Protein AF-A0ABD1CBQ4-F1 (afdb_monomer_lite)

Organism: Culex pipiens pipiens (NCBI:txid38569)

InterPro domains:
  IPR003386 Lecithin:cholesterol/phospholipid:diacylglycerol acyltransferase [PF02450] (209-270)
  IPR029058 Alpha/Beta hydrolase fold [G3DSA:3.40.50.1820] (205-284)
  IPR029058 Alpha/Beta hydrolase fold [SSF53474] (202-270)

Sequence (285 aa):
QQVTSYQNYIAGVQDNLQSNPKNFWSYVKERKQVGEIPTDVSYREEKSTSPEAAANLFARFFETVHSSQDPTVPPEQLNELATYNINLPLLTVSVAEVKKALGSVDAAKGPGPDRIPPSVVKNCCSSLARPVTSIFNRSLSEGAFPSEWKVASITPIHKSGSRAKVENYRSISILSCLAKVLEKLLVDHIYPSVKNIISEYQHGFMKQRSTTLNYEKSYDLSGKPTLVMGDGDGTVNRRSLEACQYWNGQQKQPVHLQEFPGADHMQILANLAVMDRIVKVLLFE

Structure (mmCIF, N/CA/C/O backbone):
data_AF-A0ABD1CBQ4-F1
#
_entry.id   AF-A0ABD1CBQ4-F1
#
loop_
_atom_site.group_PDB
_atom_site.id
_atom_site.type_symbol
_atom_site.label_atom_id
_atom_site.label_alt_id
_atom_site.label_comp_id
_atom_site.label_asym_id
_atom_site.label_entity_id
_atom_site.label_seq_id
_atom_site.pdbx_PDB_ins_code
_atom_site.Cartn_x
_atom_site.Cartn_y
_atom_site.Cartn_z
_atom_site.occupancy
_atom_site.B_iso_or_equiv
_atom_site.auth_seq_id
_atom_site.auth_comp_id
_atom_site.auth_asym_id
_atom_site.auth_atom_id
_atom_site.pdbx_PDB_model_num
ATOM 1 N N . GLN A 1 1 ? -22.718 1.763 -33.541 1.00 50.69 1 GLN A N 1
ATOM 2 C CA . GLN A 1 1 ? -22.741 2.136 -32.107 1.00 50.69 1 GLN A CA 1
ATOM 3 C C . GLN A 1 1 ? -21.347 2.456 -31.556 1.00 50.69 1 GLN A C 1
ATOM 5 O O . GLN A 1 1 ? -21.188 3.553 -31.047 1.00 50.69 1 GLN A O 1
ATOM 10 N N . GLN A 1 2 ? -20.322 1.602 -31.715 1.00 39.19 2 GLN A N 1
ATOM 11 C CA . GLN A 1 2 ? -18.959 1.877 -31.198 1.00 39.19 2 GLN A CA 1
ATOM 12 C C . GLN A 1 2 ? -18.301 3.171 -31.724 1.00 39.19 2 GLN A C 1
ATOM 14 O O . GLN A 1 2 ? -17.691 3.896 -30.945 1.00 39.19 2 GLN A O 1
ATOM 19 N N . VAL A 1 3 ? -18.459 3.502 -33.013 1.00 54.00 3 VAL A N 1
ATOM 20 C CA . VAL A 1 3 ? -17.883 4.729 -33.610 1.00 54.00 3 VAL A CA 1
ATOM 21 C C . VAL A 1 3 ? -18.466 5.996 -32.971 1.00 54.00 3 VAL A C 1
ATOM 23 O O . VAL A 1 3 ? -17.732 6.917 -32.631 1.00 54.00 3 VAL A O 1
ATOM 26 N N . THR A 1 4 ? -19.777 6.007 -32.727 1.00 67.81 4 THR A N 1
ATOM 27 C CA . THR A 1 4 ? -20.495 7.128 -32.105 1.00 67.81 4 THR A CA 1
ATOM 28 C C . THR A 1 4 ? -20.106 7.298 -30.636 1.00 67.81 4 THR A C 1
ATOM 30 O O . THR A 1 4 ? -19.858 8.410 -30.185 1.00 67.81 4 THR A O 1
ATOM 33 N N . SER A 1 5 ? -19.980 6.197 -29.887 1.00 52.97 5 SER A N 1
ATOM 34 C CA . SER A 1 5 ? -19.523 6.233 -28.491 1.00 52.97 5 SER A CA 1
ATOM 35 C C . SER A 1 5 ? -18.093 6.758 -28.363 1.00 52.97 5 SER A C 1
ATOM 37 O O . SER A 1 5 ? -17.800 7.518 -27.444 1.00 52.97 5 SER A O 1
ATOM 39 N N . TYR A 1 6 ? -17.216 6.397 -29.301 1.00 60.12 6 TYR A N 1
ATOM 40 C CA . TYR A 1 6 ? -15.846 6.894 -29.328 1.00 60.12 6 TYR A CA 1
ATOM 41 C C . TYR A 1 6 ? -15.775 8.387 -29.651 1.00 60.12 6 TYR A C 1
ATOM 43 O O . TYR A 1 6 ? -15.092 9.130 -28.954 1.00 60.12 6 TYR A O 1
ATOM 51 N N . GLN A 1 7 ? -16.517 8.848 -30.660 1.00 72.06 7 GLN A N 1
ATOM 52 C CA . GLN A 1 7 ? -16.588 10.270 -31.010 1.00 72.06 7 GLN A CA 1
ATOM 53 C C . GLN A 1 7 ? -17.124 11.116 -29.848 1.00 72.06 7 GLN A C 1
ATOM 55 O O . GLN A 1 7 ? -16.543 12.153 -29.538 1.00 72.06 7 GLN A O 1
ATOM 60 N N . ASN A 1 8 ? -18.148 10.629 -29.143 1.00 75.50 8 ASN A N 1
ATOM 61 C CA . ASN A 1 8 ? -18.686 11.291 -27.953 1.00 75.50 8 ASN A CA 1
ATOM 62 C C . ASN A 1 8 ? -17.672 11.333 -26.799 1.00 75.50 8 ASN A C 1
ATOM 64 O O . ASN A 1 8 ? -17.586 12.331 -26.089 1.00 75.50 8 ASN A O 1
ATOM 68 N N . TYR A 1 9 ? -16.881 10.271 -26.620 1.00 75.44 9 TYR A N 1
ATOM 69 C CA . TYR A 1 9 ? -15.793 10.253 -25.644 1.00 75.44 9 TYR A CA 1
ATOM 70 C C . TYR A 1 9 ? -14.695 11.273 -25.994 1.00 75.44 9 TYR A C 1
ATOM 72 O O . TYR A 1 9 ? -14.277 12.026 -25.118 1.00 75.44 9 TYR A O 1
ATOM 80 N N . ILE A 1 10 ? -14.271 11.360 -27.263 1.00 78.00 10 ILE A N 1
ATOM 81 C CA . ILE A 1 10 ? -13.276 12.352 -27.707 1.00 78.00 10 ILE A CA 1
ATOM 82 C C . ILE A 1 10 ? -13.783 13.781 -27.510 1.00 78.00 10 ILE A C 1
ATOM 84 O O . ILE A 1 10 ? -13.058 14.593 -26.936 1.00 78.00 10 ILE A O 1
ATOM 88 N N . ALA A 1 11 ? -15.021 14.065 -27.920 1.00 77.88 11 ALA A N 1
ATOM 89 C CA . ALA A 1 11 ? -15.649 15.367 -27.707 1.00 77.88 11 ALA A CA 1
ATOM 90 C C . ALA A 1 11 ? -15.681 15.716 -26.210 1.00 77.88 11 ALA A C 1
ATOM 92 O O . ALA A 1 11 ? -15.208 16.772 -25.809 1.00 77.88 11 ALA A O 1
ATOM 93 N N . GLY A 1 12 ? -16.075 14.765 -25.355 1.00 77.25 12 GLY A N 1
ATOM 94 C CA . GLY A 1 12 ? -16.050 14.945 -23.903 1.00 77.25 12 GLY A CA 1
ATOM 95 C C . GLY A 1 12 ? -14.651 15.193 -23.324 1.00 77.25 12 GLY A C 1
ATOM 96 O O . GLY A 1 12 ? -14.516 15.953 -22.366 1.00 77.25 12 GLY A O 1
ATOM 97 N N . VAL A 1 13 ? -13.593 14.598 -23.881 1.00 75.00 13 VAL A N 1
ATOM 98 C CA . VAL A 1 13 ? -12.208 14.887 -23.466 1.00 75.00 13 VAL A CA 1
ATOM 99 C C . VAL A 1 13 ? -11.786 16.303 -23.880 1.00 75.00 13 VAL A C 1
ATOM 101 O O . VAL A 1 13 ? -11.108 16.976 -23.103 1.00 75.00 13 VAL A O 1
ATOM 104 N N . GLN A 1 14 ? -12.190 16.760 -25.069 1.00 76.00 14 GLN A N 1
ATOM 105 C CA . GLN A 1 14 ? -11.875 18.097 -25.588 1.00 76.00 14 GLN A CA 1
ATOM 106 C C . GLN A 1 14 ? -12.633 19.198 -24.838 1.00 76.00 14 GLN A C 1
ATOM 108 O O . GLN A 1 14 ? -12.014 20.159 -24.380 1.00 76.00 14 GLN A O 1
ATOM 113 N N . ASP A 1 15 ? -13.937 19.022 -24.637 1.00 78.56 15 ASP A N 1
ATOM 114 C CA . ASP A 1 15 ? -14.806 20.010 -23.989 1.00 78.56 15 ASP A CA 1
ATOM 115 C C . ASP A 1 15 ? -14.431 20.227 -22.516 1.00 78.56 15 ASP A C 1
ATOM 117 O O . ASP A 1 15 ? -14.559 21.325 -21.977 1.00 78.56 15 ASP A O 1
ATOM 121 N N . ASN A 1 16 ? -13.903 19.188 -21.858 1.00 75.56 16 ASN A N 1
ATOM 122 C CA . ASN A 1 16 ? -13.471 19.254 -20.462 1.00 75.56 16 ASN A CA 1
ATOM 123 C C . ASN A 1 16 ? -11.993 19.630 -20.286 1.00 75.56 16 ASN A C 1
ATOM 125 O O . ASN A 1 16 ? -11.483 19.565 -19.168 1.00 75.56 16 ASN A O 1
ATOM 129 N N . LEU A 1 17 ? -11.280 20.023 -21.346 1.00 68.25 17 LEU A N 1
ATOM 130 C CA . LEU A 1 17 ? -9.849 20.323 -21.252 1.00 68.25 17 LEU A CA 1
ATOM 131 C C . LEU A 1 17 ? -9.556 21.481 -20.285 1.00 68.25 17 LEU A C 1
ATOM 133 O O . LEU A 1 17 ? -8.587 21.415 -19.532 1.00 68.25 17 LEU A O 1
ATOM 137 N N . GLN A 1 18 ? -10.399 22.518 -20.288 1.00 66.00 18 GLN A N 1
ATOM 138 C CA . GLN A 1 18 ? -10.224 23.703 -19.440 1.00 66.00 18 GLN A CA 1
ATOM 139 C C . GLN A 1 18 ? -10.764 23.508 -18.014 1.00 66.00 18 GLN A C 1
ATOM 141 O O . GLN A 1 18 ? -10.202 24.051 -17.069 1.00 66.00 18 GLN A O 1
ATOM 146 N N . SER A 1 19 ? -11.828 22.717 -17.844 1.00 70.94 19 SER A N 1
ATOM 147 C CA . SER A 1 19 ? -12.492 22.493 -16.550 1.00 70.94 19 SER A CA 1
ATOM 148 C C . SER A 1 19 ? -11.916 21.307 -15.768 1.00 70.94 19 SER A C 1
ATOM 150 O O . SER A 1 19 ? -11.904 21.317 -14.538 1.00 70.94 19 SER A O 1
ATOM 152 N N . ASN A 1 20 ? -11.428 20.276 -16.462 1.00 65.75 20 ASN A N 1
ATOM 153 C CA . ASN A 1 20 ? -10.834 19.083 -15.867 1.00 65.75 20 ASN A CA 1
ATOM 154 C C . ASN A 1 20 ? -9.713 18.497 -16.755 1.00 65.75 20 ASN A C 1
ATOM 156 O O . ASN A 1 20 ? -9.882 17.440 -17.382 1.00 65.75 20 ASN A O 1
ATOM 160 N N . PRO A 1 21 ? -8.515 19.119 -16.742 1.00 73.88 21 PRO A N 1
ATOM 161 C CA . PRO A 1 21 ? -7.367 18.695 -17.549 1.00 73.88 21 PRO A CA 1
ATOM 162 C C . PRO A 1 21 ? -6.936 17.236 -17.319 1.00 73.88 21 PRO A C 1
ATOM 164 O O . PRO A 1 21 ? -6.252 16.645 -18.157 1.00 73.88 21 PRO A O 1
ATOM 167 N N . LYS A 1 22 ? -7.327 16.617 -16.193 1.00 67.81 22 LYS A N 1
ATOM 168 C CA . LYS A 1 22 ? -6.988 15.219 -15.873 1.00 67.81 22 LYS A CA 1
ATOM 169 C C . LYS A 1 22 ? -7.543 14.232 -16.898 1.00 67.81 22 LYS A C 1
ATOM 171 O O . LYS A 1 22 ? -6.889 13.221 -17.156 1.00 67.81 22 LYS A O 1
ATOM 176 N N . ASN A 1 23 ? -8.704 14.510 -17.491 1.00 73.00 23 ASN A N 1
ATOM 177 C CA . ASN A 1 23 ? -9.313 13.630 -18.494 1.00 73.00 23 ASN A CA 1
ATOM 178 C C . ASN A 1 23 ? -8.468 13.587 -19.774 1.00 73.00 23 ASN A C 1
ATOM 180 O O . ASN A 1 23 ? -8.179 12.509 -20.291 1.00 73.00 23 ASN A O 1
ATOM 184 N N . PHE A 1 24 ? -7.981 14.747 -20.216 1.00 75.19 24 PHE A N 1
ATOM 185 C CA . PHE A 1 24 ? -7.059 14.855 -21.344 1.00 75.19 24 PHE A CA 1
ATOM 186 C C . PHE A 1 24 ? -5.728 14.152 -21.076 1.00 75.19 24 PHE A C 1
ATOM 188 O O . PHE A 1 24 ? -5.285 13.335 -21.883 1.00 75.19 24 PHE A O 1
ATOM 195 N N . TRP A 1 25 ? -5.109 14.393 -19.917 1.00 68.88 25 TRP A N 1
ATOM 196 C CA . TRP A 1 25 ? -3.848 13.729 -19.577 1.00 68.88 25 TRP A CA 1
ATOM 197 C C . TRP A 1 25 ? -3.996 12.210 -19.422 1.00 68.88 25 TRP A C 1
ATOM 199 O O . TRP A 1 25 ? -3.077 11.472 -19.777 1.00 68.88 25 TRP A O 1
ATOM 209 N N . SER A 1 26 ? -5.153 11.729 -18.959 1.00 69.56 26 SER A N 1
ATOM 210 C CA . SER A 1 26 ? 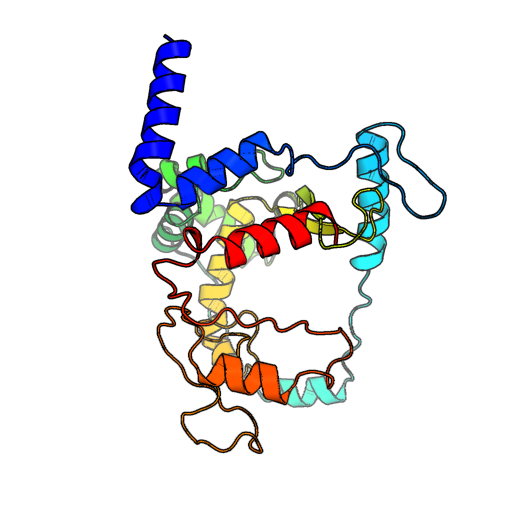-5.466 10.293 -18.906 1.00 69.56 26 SER A CA 1
ATOM 211 C C . SER A 1 26 ? -5.560 9.687 -20.308 1.00 69.56 26 SER A C 1
ATOM 213 O O . SER A 1 26 ? -4.915 8.677 -20.577 1.00 69.56 26 SER A O 1
ATOM 215 N N . TYR A 1 27 ? -6.262 10.356 -21.224 1.00 74.19 27 TYR A N 1
ATOM 216 C CA . TYR A 1 27 ? -6.369 9.964 -22.630 1.00 74.19 27 TYR A CA 1
ATOM 217 C C . TYR A 1 27 ? -5.011 9.940 -23.360 1.00 74.19 27 TYR A C 1
ATOM 219 O O . TYR A 1 27 ? -4.690 8.989 -24.076 1.00 74.19 27 TYR A O 1
ATOM 227 N N . VAL A 1 28 ? -4.166 10.957 -23.149 1.00 70.44 28 VAL A N 1
ATOM 228 C CA . VAL A 1 28 ? -2.803 11.000 -23.713 1.00 70.44 28 VAL A CA 1
ATOM 229 C C . VAL A 1 28 ? -1.949 9.853 -23.166 1.00 70.44 28 VAL A C 1
ATOM 231 O O . VAL A 1 28 ? -1.196 9.224 -23.912 1.00 70.44 28 VAL A O 1
ATOM 234 N N . LYS A 1 29 ? -2.069 9.559 -21.867 1.00 63.09 29 LYS A N 1
ATOM 235 C CA . LYS A 1 29 ? -1.331 8.475 -21.209 1.00 63.09 29 LYS A CA 1
ATOM 236 C C . LYS A 1 29 ? -1.722 7.099 -21.751 1.00 63.09 29 LYS A C 1
ATOM 238 O O . LYS A 1 29 ? -0.839 6.270 -21.953 1.00 63.09 29 LYS A O 1
ATOM 243 N N . GLU A 1 30 ? -3.008 6.883 -22.011 1.00 61.06 30 GLU A N 1
ATOM 244 C CA . GLU A 1 30 ? -3.548 5.643 -22.579 1.00 61.06 30 GLU A CA 1
ATOM 245 C C . GLU A 1 30 ? -3.002 5.373 -23.991 1.00 61.06 30 GLU A C 1
ATOM 247 O O . GLU A 1 30 ? -2.628 4.250 -24.317 1.00 61.06 30 GLU A O 1
ATOM 252 N N . ARG A 1 31 ? -2.845 6.421 -24.809 1.00 62.56 31 ARG A N 1
ATOM 253 C CA . ARG A 1 31 ? -2.339 6.301 -26.187 1.00 62.56 31 ARG A CA 1
ATOM 254 C C . ARG A 1 31 ? -0.823 6.230 -26.327 1.00 62.56 31 ARG A C 1
ATOM 256 O O . ARG A 1 31 ? -0.340 5.750 -27.347 1.00 62.56 31 ARG A O 1
ATOM 263 N N . LYS A 1 32 ? -0.057 6.699 -25.339 1.00 55.22 32 LYS A N 1
ATOM 264 C CA . LYS A 1 32 ? 1.414 6.678 -25.406 1.00 55.22 32 LYS A CA 1
ATOM 265 C C . LYS A 1 32 ? 2.040 5.283 -25.197 1.00 55.22 32 LYS A C 1
ATOM 267 O O . LYS A 1 32 ? 3.258 5.195 -25.243 1.00 55.22 32 LYS A O 1
ATOM 272 N N . GLN A 1 33 ? 1.273 4.211 -24.952 1.00 48.47 33 GLN A N 1
ATOM 273 C CA . GLN A 1 33 ? 1.805 2.873 -24.597 1.00 48.47 33 GLN A CA 1
ATOM 274 C C . GLN A 1 33 ? 2.853 2.895 -23.457 1.00 48.47 33 GLN A C 1
ATOM 276 O O . GLN A 1 33 ? 3.725 2.041 -23.358 1.00 48.47 33 GLN A O 1
ATOM 281 N N . VAL A 1 34 ? 2.800 3.873 -22.546 1.00 48.03 34 VAL A N 1
ATOM 282 C CA . VAL A 1 34 ? 3.852 4.044 -21.519 1.00 48.03 34 VAL A CA 1
ATOM 283 C C . VAL A 1 34 ? 3.704 3.057 -20.344 1.00 48.03 34 VAL A C 1
ATOM 285 O O . VAL A 1 34 ? 4.559 3.034 -19.454 1.00 48.03 34 VAL A O 1
ATOM 288 N N . GLY A 1 35 ? 2.645 2.241 -20.327 1.00 53.25 35 GLY A N 1
ATOM 289 C CA . GLY A 1 35 ? 2.209 1.477 -19.155 1.00 53.25 35 GLY A CA 1
ATOM 290 C C . GLY A 1 35 ? 2.483 -0.027 -19.142 1.00 53.25 35 GLY A C 1
ATOM 291 O O . GLY A 1 35 ? 2.232 -0.633 -18.104 1.00 53.25 35 GLY A O 1
ATOM 292 N N . GLU A 1 36 ? 2.968 -0.639 -20.224 1.00 66.19 36 GLU A N 1
ATOM 293 C CA . GLU A 1 36 ? 3.248 -2.080 -20.208 1.00 66.19 36 GLU A CA 1
ATOM 294 C C . GLU A 1 36 ? 4.608 -2.381 -19.573 1.00 66.19 36 GLU A C 1
ATOM 296 O O . GLU A 1 36 ? 5.589 -1.649 -19.743 1.00 66.19 36 GLU A O 1
ATOM 301 N N . ILE A 1 37 ? 4.641 -3.455 -18.780 1.00 74.31 37 ILE A N 1
ATOM 302 C CA . ILE A 1 37 ? 5.877 -3.989 -18.212 1.00 74.31 37 ILE A CA 1
ATOM 303 C C . ILE A 1 37 ? 6.734 -4.451 -19.395 1.00 74.31 37 ILE A C 1
ATOM 305 O O . ILE A 1 37 ? 6.259 -5.274 -20.177 1.00 74.31 37 ILE A O 1
ATOM 309 N N . PRO A 1 38 ? 7.966 -3.939 -19.558 1.00 82.56 38 PRO A N 1
ATOM 310 C CA . PRO A 1 38 ? 8.794 -4.313 -20.694 1.00 82.56 38 PRO A CA 1
ATOM 311 C C . PRO A 1 38 ? 9.121 -5.806 -20.660 1.00 82.56 38 PRO A C 1
ATOM 313 O O . PRO A 1 38 ? 9.546 -6.346 -19.636 1.00 82.56 38 PRO A O 1
ATOM 316 N N . THR A 1 39 ? 8.947 -6.451 -21.808 1.00 85.25 39 THR A N 1
ATOM 317 C CA . THR A 1 39 ? 9.323 -7.848 -22.048 1.00 85.25 39 THR A CA 1
ATOM 318 C C . THR A 1 39 ? 10.779 -7.996 -22.462 1.00 85.25 39 THR A C 1
ATOM 320 O O . THR A 1 39 ? 11.331 -9.082 -22.334 1.00 85.25 39 THR A O 1
ATOM 323 N N . ASP A 1 40 ? 11.404 -6.910 -22.915 1.00 90.12 40 ASP A N 1
ATOM 324 C CA . ASP A 1 40 ? 12.783 -6.837 -23.393 1.00 90.12 40 ASP A CA 1
ATOM 325 C C . ASP A 1 40 ? 13.641 -6.113 -22.351 1.00 90.12 40 ASP A C 1
ATOM 327 O O . ASP A 1 40 ? 13.894 -4.906 -22.420 1.00 90.12 40 ASP A O 1
ATOM 331 N N . VAL A 1 41 ? 14.043 -6.861 -21.328 1.00 93.94 41 VAL A N 1
ATOM 332 C CA . VAL A 1 41 ? 14.825 -6.374 -20.194 1.00 93.94 41 VAL A CA 1
ATOM 333 C C . VAL A 1 41 ? 16.076 -7.210 -19.996 1.00 93.94 41 VAL A C 1
ATOM 335 O O . VAL A 1 41 ? 16.209 -8.333 -20.475 1.00 93.94 41 VAL A O 1
ATOM 338 N N . SER A 1 42 ? 17.019 -6.636 -19.271 1.00 95.19 42 SER A N 1
ATOM 339 C CA . SER A 1 42 ? 18.299 -7.234 -18.947 1.00 95.19 42 SER A CA 1
ATOM 340 C C . SER A 1 42 ? 18.590 -7.079 -17.467 1.00 95.19 42 SER A C 1
ATOM 342 O O . SER A 1 42 ? 18.191 -6.091 -16.841 1.00 95.19 42 SER A O 1
ATOM 344 N N . TYR A 1 43 ? 19.279 -8.072 -16.924 1.00 95.00 43 TYR A N 1
ATOM 345 C CA . TYR A 1 43 ? 19.846 -8.038 -15.586 1.00 95.00 43 TYR A CA 1
ATOM 346 C C . TYR A 1 43 ? 21.234 -8.662 -15.664 1.00 95.00 43 TYR A C 1
ATOM 348 O O . TYR A 1 43 ? 21.366 -9.830 -16.034 1.00 95.00 43 TYR A O 1
ATOM 356 N N . ARG A 1 44 ? 22.273 -7.888 -15.330 1.00 90.25 44 ARG A N 1
ATOM 357 C CA . ARG A 1 44 ? 23.677 -8.298 -15.529 1.00 90.25 44 ARG A CA 1
ATOM 358 C C . ARG A 1 44 ? 23.950 -8.649 -17.005 1.00 90.25 44 ARG A C 1
ATOM 360 O O . ARG A 1 44 ? 23.728 -7.808 -17.871 1.00 90.25 44 ARG A O 1
ATOM 367 N N . GLU A 1 45 ? 24.437 -9.857 -17.289 1.00 91.12 45 GLU A N 1
ATOM 368 C CA . GLU A 1 45 ? 24.744 -10.340 -18.645 1.00 91.12 45 GLU A CA 1
ATOM 369 C C . GLU A 1 45 ? 23.559 -11.057 -19.314 1.00 91.12 45 GLU A C 1
ATOM 371 O O . GLU A 1 45 ? 23.619 -11.397 -20.495 1.00 91.12 45 GLU A O 1
ATOM 376 N N . GLU A 1 46 ? 22.457 -11.261 -18.588 1.00 93.81 46 GLU A N 1
ATOM 377 C CA . GLU A 1 46 ? 21.281 -11.968 -19.089 1.00 93.81 46 GLU A CA 1
ATOM 378 C C . GLU A 1 46 ? 20.258 -11.000 -19.695 1.00 93.81 46 GLU A C 1
ATOM 380 O O . GLU A 1 46 ? 20.017 -9.905 -19.176 1.00 93.81 46 GLU A O 1
ATOM 385 N N . LYS A 1 47 ? 19.615 -11.430 -20.786 1.00 94.69 47 LYS A N 1
ATOM 386 C CA . LYS A 1 47 ? 18.509 -10.724 -21.445 1.00 94.69 47 LYS A CA 1
ATOM 387 C C . LYS A 1 47 ? 17.290 -11.629 -21.519 1.00 94.69 47 LYS A C 1
ATOM 389 O O . LYS A 1 47 ? 17.428 -12.833 -21.733 1.00 94.69 47 LYS A O 1
ATOM 394 N N . SER A 1 48 ? 16.103 -11.061 -21.356 1.00 94.88 48 SER A N 1
ATOM 395 C CA . SER A 1 48 ? 14.864 -11.807 -21.535 1.00 94.88 48 SER A CA 1
ATOM 396 C C . SER A 1 48 ? 14.638 -12.162 -23.001 1.00 94.88 48 SER A C 1
ATOM 398 O O . SER A 1 48 ? 14.957 -11.401 -23.911 1.00 94.88 48 SER A O 1
ATOM 400 N N . THR A 1 49 ? 14.051 -13.335 -23.213 1.00 91.44 49 THR A N 1
ATOM 401 C CA . THR A 1 49 ? 13.596 -13.833 -24.520 1.00 91.44 49 THR A CA 1
ATOM 402 C C . THR A 1 49 ? 12.081 -14.045 -24.558 1.00 91.44 49 THR A C 1
ATOM 404 O O . THR A 1 49 ? 11.520 -14.381 -25.596 1.00 91.44 49 THR A O 1
ATOM 407 N N . SER A 1 50 ? 11.410 -13.870 -23.416 1.00 90.31 50 SER A N 1
ATOM 408 C CA . SER A 1 50 ? 9.972 -14.037 -23.240 1.00 90.31 50 SER A CA 1
ATOM 409 C C . SER A 1 50 ? 9.468 -13.182 -22.066 1.00 90.31 50 SER A C 1
ATOM 411 O O . SER A 1 50 ? 10.268 -12.772 -21.215 1.00 90.31 50 SER A O 1
ATOM 413 N N . PRO A 1 51 ? 8.146 -12.945 -21.959 1.00 89.88 51 PRO A N 1
ATOM 414 C CA . PRO A 1 51 ? 7.556 -12.262 -20.806 1.00 89.88 51 PRO A CA 1
ATOM 415 C C . PRO A 1 51 ? 7.843 -12.963 -19.469 1.00 89.88 51 PRO A C 1
ATOM 417 O O . PRO A 1 51 ? 8.056 -12.305 -18.454 1.00 89.88 51 PRO A O 1
ATOM 420 N N . GLU A 1 52 ? 7.896 -14.297 -19.469 1.00 92.12 52 GLU A N 1
ATOM 421 C CA . GLU A 1 52 ? 8.246 -15.088 -18.286 1.00 92.12 52 GLU A CA 1
ATOM 422 C C . GLU A 1 52 ? 9.715 -14.891 -17.895 1.00 92.12 52 GLU A C 1
ATOM 424 O O . GLU A 1 52 ? 10.023 -14.644 -16.729 1.00 92.12 52 GLU A O 1
ATOM 429 N N . ALA A 1 53 ? 10.628 -14.914 -18.873 1.00 93.31 53 ALA A N 1
ATOM 430 C CA . ALA A 1 53 ? 12.040 -14.637 -18.628 1.00 93.31 53 ALA A CA 1
ATOM 431 C C . ALA A 1 53 ? 12.239 -13.220 -18.062 1.00 93.31 53 ALA A C 1
ATOM 433 O O . ALA A 1 53 ? 13.009 -13.038 -17.119 1.00 93.31 53 ALA A O 1
ATOM 434 N N . ALA A 1 54 ? 11.502 -12.230 -18.577 1.00 93.75 54 ALA A N 1
ATOM 435 C CA . ALA A 1 54 ? 11.503 -10.869 -18.042 1.00 93.75 54 ALA A CA 1
ATOM 436 C C . ALA A 1 54 ? 11.013 -10.822 -16.586 1.00 93.75 54 ALA A C 1
ATOM 438 O O . ALA A 1 54 ? 11.679 -10.233 -15.731 1.00 93.75 54 ALA A O 1
ATOM 439 N N . ALA A 1 55 ? 9.894 -11.485 -16.278 1.00 93.00 55 ALA A N 1
ATOM 440 C CA . ALA A 1 55 ? 9.365 -11.569 -14.917 1.00 93.00 55 ALA A CA 1
ATOM 441 C C . ALA A 1 55 ? 10.372 -12.209 -13.945 1.00 93.00 55 ALA A C 1
ATOM 443 O O . ALA A 1 55 ? 10.581 -11.689 -12.849 1.00 93.00 55 ALA A O 1
ATOM 444 N N . ASN A 1 56 ? 11.062 -13.272 -14.367 1.00 94.81 56 ASN A N 1
ATOM 445 C CA . ASN A 1 56 ? 12.090 -13.939 -13.566 1.00 94.81 56 ASN A CA 1
ATOM 446 C C . ASN A 1 56 ? 13.340 -13.066 -13.351 1.00 94.81 56 ASN A C 1
ATOM 448 O O . ASN A 1 56 ? 13.936 -13.105 -12.273 1.00 94.81 56 ASN A O 1
ATOM 452 N N . LEU A 1 57 ? 13.743 -12.252 -14.337 1.00 96.12 57 LEU A N 1
ATOM 453 C CA . LEU A 1 57 ? 14.819 -11.265 -14.161 1.00 96.12 57 LEU A CA 1
ATOM 454 C C . LEU A 1 57 ? 14.432 -10.205 -13.119 1.00 96.12 57 LEU A C 1
ATOM 456 O O . LEU A 1 57 ? 15.227 -9.910 -12.225 1.00 96.12 57 LEU A O 1
ATOM 460 N N . PHE A 1 58 ? 13.201 -9.681 -13.186 1.00 95.19 58 PHE A N 1
ATOM 461 C CA . PHE A 1 58 ? 12.681 -8.763 -12.168 1.00 95.19 58 PHE A CA 1
ATOM 462 C C . PHE A 1 58 ? 12.631 -9.409 -10.782 1.00 95.19 58 PHE A C 1
ATOM 464 O O . PHE A 1 58 ? 13.080 -8.791 -9.820 1.00 95.19 58 PHE A O 1
ATOM 471 N N . ALA A 1 59 ? 12.119 -10.638 -10.672 1.00 93.56 59 ALA A N 1
ATOM 472 C CA . ALA A 1 59 ? 12.012 -11.354 -9.403 1.00 93.56 59 ALA A CA 1
ATOM 473 C C . ALA A 1 59 ? 13.382 -11.540 -8.739 1.00 93.56 59 ALA A C 1
ATOM 475 O O . ALA A 1 59 ? 13.543 -11.165 -7.579 1.00 93.56 59 ALA A O 1
ATOM 476 N N . ARG A 1 60 ? 14.386 -12.014 -9.493 1.00 93.81 60 ARG A N 1
ATOM 477 C CA . ARG A 1 60 ? 15.761 -12.176 -8.990 1.00 93.81 60 ARG A CA 1
ATOM 478 C C . ARG A 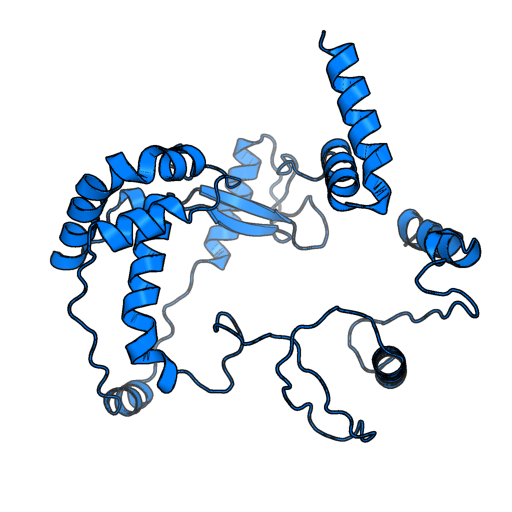1 60 ? 16.355 -10.862 -8.509 1.00 93.81 60 ARG A C 1
ATOM 480 O O . ARG A 1 60 ? 16.922 -10.807 -7.425 1.00 93.81 60 ARG A O 1
ATOM 487 N N . PHE A 1 61 ? 16.223 -9.790 -9.289 1.00 93.88 61 PHE A N 1
ATOM 488 C CA . PHE A 1 61 ? 16.709 -8.487 -8.845 1.00 93.88 61 PHE A CA 1
ATOM 489 C C . PHE A 1 61 ? 15.979 -8.018 -7.579 1.00 93.88 61 PHE A C 1
ATOM 491 O O . PHE A 1 61 ? 16.623 -7.603 -6.616 1.00 93.88 61 PHE A O 1
ATOM 498 N N . PHE A 1 62 ? 14.649 -8.114 -7.540 1.00 93.44 62 PHE A N 1
ATOM 499 C CA . PHE A 1 62 ? 13.882 -7.662 -6.384 1.00 93.44 62 PHE A CA 1
ATOM 500 C C . PHE A 1 62 ? 14.180 -8.476 -5.123 1.00 93.44 62 PHE A C 1
ATOM 502 O O . PHE A 1 62 ? 14.271 -7.887 -4.051 1.00 93.44 62 PHE A O 1
ATOM 509 N N . GLU A 1 63 ? 14.436 -9.776 -5.220 1.00 91.19 63 GLU A N 1
ATOM 510 C CA . GLU A 1 63 ? 14.884 -10.581 -4.079 1.00 91.19 63 GLU A CA 1
ATOM 511 C C . GLU A 1 63 ? 16.165 -10.010 -3.441 1.00 91.19 63 GLU A C 1
ATOM 513 O O . GLU A 1 63 ? 16.238 -9.848 -2.219 1.00 91.19 63 GLU A O 1
ATOM 518 N N . THR A 1 64 ? 17.136 -9.581 -4.262 1.00 90.44 64 THR A N 1
ATOM 519 C CA . THR A 1 64 ? 18.392 -8.996 -3.752 1.00 90.44 64 THR A CA 1
ATOM 520 C C . THR A 1 64 ? 18.198 -7.694 -2.976 1.00 90.44 64 THR A C 1
ATOM 522 O O . THR A 1 64 ? 18.980 -7.414 -2.073 1.00 90.44 64 THR A O 1
ATOM 525 N N . VAL A 1 65 ? 17.164 -6.901 -3.287 1.00 85.38 65 VAL A N 1
ATOM 526 C CA . VAL A 1 65 ? 16.921 -5.615 -2.605 1.00 85.38 65 VAL A CA 1
ATOM 527 C C . VAL A 1 65 ? 15.982 -5.735 -1.400 1.00 85.38 65 VAL A C 1
ATOM 529 O O . VAL A 1 65 ? 15.959 -4.828 -0.575 1.00 85.38 65 VAL A O 1
ATOM 532 N N . HIS A 1 66 ? 15.223 -6.831 -1.281 1.00 76.31 66 HIS A N 1
ATOM 533 C CA . HIS A 1 66 ? 14.319 -7.084 -0.142 1.00 76.31 66 HIS A CA 1
ATOM 534 C C . HIS A 1 66 ? 14.935 -8.012 0.911 1.00 76.31 66 HIS A C 1
ATOM 536 O O . HIS A 1 66 ? 14.329 -8.247 1.953 1.00 76.31 66 HIS A O 1
ATOM 542 N N . SER A 1 67 ? 16.147 -8.510 0.668 1.00 64.56 67 SER A N 1
ATOM 543 C CA . SER A 1 67 ? 16.922 -9.276 1.640 1.00 64.56 67 SER A CA 1
ATOM 544 C C . SER A 1 67 ? 17.517 -8.325 2.682 1.00 64.56 67 SER A C 1
ATOM 546 O O . SER A 1 67 ? 18.680 -7.936 2.603 1.00 64.56 67 SER A O 1
ATOM 548 N N . SER A 1 68 ? 16.704 -7.877 3.637 1.00 60.53 68 SER A N 1
ATOM 549 C CA . SER A 1 68 ? 17.197 -7.155 4.810 1.00 60.53 68 SER A CA 1
ATOM 550 C C . SER A 1 68 ? 17.601 -8.167 5.877 1.00 60.53 68 SER A C 1
ATOM 552 O O . SER A 1 68 ? 16.781 -8.958 6.331 1.00 60.53 68 SER A O 1
ATOM 554 N N . GLN A 1 69 ? 18.875 -8.136 6.270 1.00 55.69 69 GLN A N 1
ATOM 555 C CA . GLN A 1 69 ? 19.278 -8.615 7.588 1.00 55.69 69 GLN A CA 1
ATOM 556 C C . GLN A 1 69 ? 18.497 -7.791 8.615 1.00 55.69 69 GLN A C 1
ATOM 558 O O . GLN A 1 69 ? 18.472 -6.563 8.495 1.00 55.69 69 GLN A O 1
ATOM 563 N N . ASP A 1 70 ? 17.845 -8.442 9.579 1.00 55.50 70 ASP A N 1
ATOM 564 C CA . ASP A 1 70 ? 17.227 -7.722 10.690 1.00 55.50 70 ASP A CA 1
ATOM 565 C C . ASP A 1 70 ? 18.302 -6.833 11.325 1.00 55.50 70 ASP A C 1
ATOM 567 O O . ASP A 1 70 ? 19.369 -7.344 11.689 1.00 55.50 70 ASP A O 1
ATOM 571 N N . PRO A 1 71 ? 18.090 -5.507 11.422 1.00 56.97 71 PRO A N 1
ATOM 572 C CA . PRO A 1 71 ? 19.036 -4.659 12.115 1.00 56.97 71 PRO A CA 1
ATOM 573 C C . PRO A 1 71 ? 19.123 -5.172 13.550 1.00 56.97 71 PRO A C 1
ATOM 575 O O . PRO A 1 71 ? 18.151 -5.114 14.303 1.00 56.97 71 PRO A O 1
ATOM 578 N N . THR A 1 72 ? 20.281 -5.713 13.925 1.00 58.84 72 THR A N 1
ATOM 579 C CA . THR A 1 72 ? 20.566 -6.080 15.308 1.00 58.84 72 THR A CA 1
ATOM 580 C C . THR A 1 72 ? 20.563 -4.795 16.120 1.00 58.84 72 THR A C 1
ATOM 582 O O . THR A 1 72 ? 21.548 -4.056 16.121 1.00 58.84 72 THR A O 1
ATOM 585 N N . VAL A 1 73 ? 19.430 -4.491 16.752 1.00 64.44 73 VAL A N 1
ATOM 586 C CA . VAL A 1 73 ? 19.310 -3.366 17.677 1.00 64.44 73 VAL A CA 1
ATOM 587 C C . VAL A 1 73 ? 20.232 -3.664 18.862 1.00 64.44 73 VAL A C 1
ATOM 589 O O . VAL A 1 73 ? 20.068 -4.711 19.496 1.00 64.44 73 VAL A O 1
ATOM 592 N N . PRO A 1 74 ? 21.220 -2.803 19.165 1.00 71.62 74 PRO A N 1
ATOM 593 C CA . PRO A 1 74 ? 22.080 -2.990 20.323 1.00 71.62 74 PRO A CA 1
ATOM 594 C C . PRO A 1 74 ? 21.242 -3.109 21.610 1.00 71.62 74 PRO A C 1
ATOM 596 O O . PRO A 1 74 ? 20.296 -2.335 21.782 1.00 71.62 74 PRO A O 1
ATOM 599 N N . PRO A 1 75 ? 21.582 -4.022 22.542 1.00 65.88 75 PRO A N 1
ATOM 600 C CA . PRO A 1 75 ? 20.826 -4.234 23.783 1.00 65.88 75 PRO A CA 1
ATOM 601 C C . PRO A 1 75 ? 20.590 -2.962 24.611 1.00 65.88 75 PRO A C 1
ATOM 603 O O . PRO A 1 75 ? 19.575 -2.829 25.288 1.00 65.88 75 PRO A O 1
ATOM 606 N N . GLU A 1 76 ? 21.505 -2.000 24.523 1.00 65.75 76 GLU A N 1
ATOM 607 C CA . GLU A 1 76 ? 21.438 -0.711 25.216 1.00 65.75 76 GLU A CA 1
ATOM 608 C C . GLU A 1 76 ? 20.243 0.146 24.759 1.00 65.75 76 GLU A C 1
ATOM 610 O O . GLU A 1 76 ? 19.602 0.787 25.589 1.00 65.75 76 GLU A O 1
ATOM 615 N N . GLN A 1 77 ? 19.865 0.090 23.475 1.00 61.22 77 GLN A N 1
ATOM 616 C CA . GLN A 1 77 ? 18.697 0.810 22.946 1.00 61.22 77 GLN A CA 1
ATOM 617 C C . GLN A 1 77 ? 17.366 0.158 23.357 1.00 61.22 77 GLN A C 1
ATOM 619 O O . GLN A 1 77 ? 16.350 0.842 23.479 1.00 61.22 77 GLN A O 1
ATOM 624 N N . LEU A 1 78 ? 17.355 -1.154 23.621 1.00 61.88 78 LEU A N 1
ATOM 625 C CA . LEU A 1 78 ? 16.167 -1.858 24.123 1.00 61.88 78 LEU A CA 1
ATOM 626 C C . LEU A 1 78 ? 15.814 -1.431 25.557 1.00 61.88 78 LEU A C 1
ATOM 628 O O . LEU A 1 78 ? 14.633 -1.369 25.900 1.00 61.88 78 LEU A O 1
ATOM 632 N N . ASN A 1 79 ? 16.816 -1.076 26.369 1.00 60.03 79 ASN A N 1
ATOM 633 C CA . ASN A 1 79 ? 16.605 -0.591 27.736 1.00 60.03 79 ASN A CA 1
ATOM 634 C C . ASN A 1 79 ? 15.957 0.802 27.776 1.00 60.03 79 ASN A C 1
ATOM 636 O O . ASN A 1 79 ? 15.092 1.037 28.616 1.00 60.03 79 ASN A O 1
ATOM 640 N N . GLU A 1 80 ? 16.308 1.710 26.858 1.00 60.56 80 GLU A N 1
ATOM 641 C CA . GLU A 1 80 ? 15.640 3.019 26.755 1.00 60.56 80 GLU A CA 1
ATOM 642 C C . GLU A 1 80 ? 14.173 2.877 26.313 1.00 60.56 80 GLU A C 1
ATOM 644 O O . GLU A 1 80 ? 13.293 3.551 26.857 1.00 60.56 80 GLU A O 1
ATOM 649 N N . LEU A 1 81 ? 13.881 1.948 25.392 1.00 59.31 81 LEU A N 1
ATOM 650 C CA . LEU A 1 81 ? 12.522 1.666 24.908 1.00 59.31 81 LEU A CA 1
ATOM 651 C C . LEU A 1 81 ? 11.608 1.058 25.983 1.00 59.31 81 LEU A C 1
ATOM 653 O O . LEU A 1 81 ? 10.409 1.341 25.987 1.00 59.31 81 LEU A O 1
ATOM 657 N N . ALA A 1 82 ? 12.163 0.279 26.918 1.00 59.06 82 ALA A N 1
ATOM 658 C CA . ALA A 1 82 ? 11.423 -0.304 28.041 1.00 59.06 82 ALA A CA 1
ATOM 659 C C . ALA A 1 82 ? 10.836 0.748 29.007 1.00 59.06 82 ALA A C 1
ATOM 661 O O . ALA A 1 82 ? 9.956 0.431 29.806 1.00 59.06 82 ALA A O 1
ATOM 662 N N . THR A 1 83 ? 11.279 2.007 28.915 1.00 62.09 83 THR A N 1
ATOM 663 C CA . THR A 1 83 ? 10.762 3.130 29.718 1.00 62.09 83 THR A CA 1
ATOM 664 C C . THR A 1 83 ? 9.358 3.567 29.282 1.00 62.09 83 THR A C 1
ATOM 666 O O . THR A 1 83 ? 8.603 4.136 30.074 1.00 62.09 83 THR A O 1
ATOM 669 N N . TYR A 1 84 ? 8.970 3.306 28.029 1.00 66.50 84 TYR A N 1
ATOM 670 C CA . TYR A 1 84 ? 7.658 3.688 27.514 1.00 66.50 84 TYR A CA 1
ATOM 671 C C . TYR A 1 84 ? 6.618 2.614 27.838 1.00 66.50 84 TYR A C 1
ATOM 673 O O . TYR A 1 84 ? 6.552 1.568 27.195 1.00 66.50 84 TYR A O 1
ATOM 681 N N . ASN A 1 85 ? 5.749 2.894 28.810 1.00 68.62 85 ASN A N 1
ATOM 682 C CA . ASN A 1 85 ? 4.617 2.025 29.124 1.00 68.62 85 ASN A CA 1
ATOM 683 C C . ASN A 1 85 ? 3.509 2.186 28.062 1.00 68.62 85 ASN A C 1
ATOM 685 O O . ASN A 1 85 ? 2.568 2.966 28.234 1.00 68.62 85 ASN A O 1
ATOM 689 N N . ILE A 1 86 ? 3.649 1.497 26.926 1.00 75.44 86 ILE A N 1
ATOM 690 C CA . ILE A 1 86 ? 2.659 1.519 25.843 1.00 75.44 86 ILE A CA 1
ATOM 691 C C . ILE A 1 86 ? 1.529 0.555 26.200 1.00 75.44 86 ILE A C 1
ATOM 693 O O . ILE A 1 86 ? 1.656 -0.660 26.063 1.00 75.44 86 ILE A O 1
ATOM 697 N N . ASN A 1 87 ? 0.392 1.103 26.619 1.00 75.69 87 ASN A N 1
ATOM 698 C CA . ASN A 1 87 ? -0.819 0.313 26.779 1.00 75.69 87 ASN A CA 1
ATOM 699 C C . ASN A 1 87 ? -1.519 0.184 25.417 1.00 75.69 87 ASN A C 1
ATOM 701 O O . ASN A 1 87 ? -2.093 1.148 24.893 1.00 75.69 87 ASN A O 1
ATOM 705 N N . LEU A 1 88 ? -1.413 -1.000 24.816 1.00 78.06 88 LEU A N 1
ATOM 706 C CA . LEU A 1 88 ? -2.160 -1.339 23.612 1.00 78.06 88 LEU A CA 1
ATOM 707 C C . LEU A 1 88 ? -3.547 -1.853 24.016 1.00 78.06 88 LEU A C 1
ATOM 709 O O . LEU A 1 88 ? -3.636 -2.760 24.846 1.00 78.06 88 LEU A O 1
ATOM 713 N N . PRO A 1 89 ? -4.632 -1.309 23.440 1.00 76.38 89 PRO A N 1
ATOM 714 C CA . PRO A 1 89 ? -5.964 -1.825 23.712 1.00 76.38 89 PRO A CA 1
ATOM 715 C C . PRO A 1 89 ? -6.078 -3.277 23.237 1.00 76.38 89 PRO A C 1
ATOM 717 O O . PRO A 1 89 ? -5.406 -3.689 22.288 1.00 76.38 89 PRO A O 1
ATOM 720 N N . LEU A 1 90 ? -6.976 -4.045 23.866 1.00 78.12 90 LEU A N 1
ATOM 721 C CA . LEU A 1 90 ? -7.360 -5.352 23.341 1.00 78.12 90 LEU A CA 1
ATOM 722 C C . LEU A 1 90 ? -7.875 -5.165 21.911 1.00 78.12 90 LEU A C 1
ATOM 724 O O . LEU A 1 90 ? -8.880 -4.487 21.683 1.00 78.12 90 LEU A O 1
ATOM 728 N N . LEU A 1 91 ? -7.172 -5.765 20.957 1.00 85.31 91 LEU A N 1
ATOM 729 C CA . LEU A 1 91 ? -7.440 -5.552 19.548 1.00 85.31 91 LEU A CA 1
ATOM 730 C C . LEU A 1 91 ? -8.638 -6.392 19.107 1.00 85.31 91 LEU A C 1
ATOM 732 O O . LEU A 1 91 ? -8.524 -7.574 18.786 1.00 85.31 91 LEU A O 1
ATOM 736 N N . THR A 1 92 ? -9.807 -5.764 19.102 1.00 92.75 92 THR A N 1
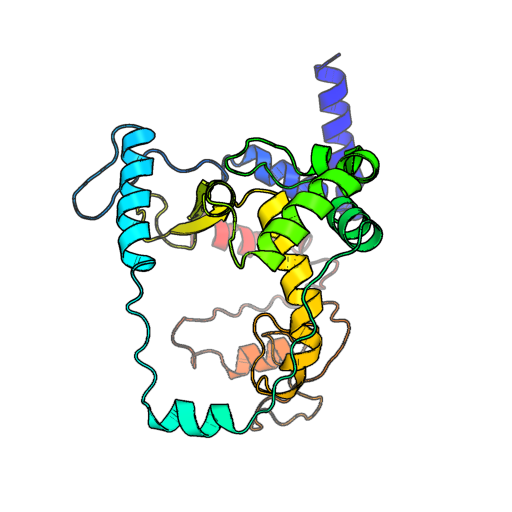ATOM 737 C CA . THR A 1 92 ? -11.033 -6.334 18.544 1.00 92.75 92 THR A CA 1
ATOM 738 C C . THR A 1 92 ? -11.678 -5.299 17.641 1.00 92.75 92 THR A C 1
ATOM 740 O O . THR A 1 92 ? -11.647 -4.105 17.942 1.00 92.75 92 THR A O 1
ATOM 743 N N . VAL A 1 93 ? -12.267 -5.749 16.540 1.00 95.56 93 VAL A N 1
ATOM 744 C CA . VAL A 1 93 ? -12.946 -4.876 15.584 1.00 95.56 93 VAL A CA 1
ATOM 745 C C . VAL A 1 93 ? -14.432 -5.202 15.533 1.00 95.56 93 VAL A C 1
ATOM 747 O O . VAL A 1 93 ? -14.844 -6.366 15.500 1.00 95.56 93 VAL A O 1
ATOM 750 N N . SER A 1 94 ? -15.264 -4.167 15.515 1.00 97.31 94 SER A N 1
ATOM 751 C CA . SER A 1 94 ? -16.712 -4.306 15.384 1.00 97.31 94 SER A CA 1
ATOM 752 C C . SER A 1 94 ? -17.143 -4.481 13.924 1.00 97.31 94 SER A C 1
ATOM 754 O O . SER A 1 94 ? -16.461 -4.082 12.978 1.00 97.31 94 SER A O 1
ATOM 756 N N . VAL A 1 95 ? -18.351 -5.016 13.723 1.00 98.50 95 VAL A N 1
ATOM 757 C CA . VAL A 1 95 ? -18.972 -5.112 12.388 1.00 98.50 95 VAL A CA 1
ATOM 758 C C . VAL A 1 95 ? -19.138 -3.732 11.747 1.00 98.50 95 VAL A C 1
ATOM 760 O O . VAL A 1 95 ? -19.004 -3.597 10.532 1.00 98.50 95 VAL A O 1
ATOM 763 N N . ALA A 1 96 ? -19.406 -2.697 12.546 1.00 98.19 96 ALA A N 1
ATOM 764 C CA . ALA A 1 96 ? -19.556 -1.331 12.056 1.00 98.19 96 ALA A CA 1
ATOM 765 C C . ALA A 1 96 ? -18.226 -0.759 11.538 1.00 98.19 96 ALA A C 1
ATOM 767 O O . ALA A 1 96 ? -18.196 -0.182 10.448 1.00 98.19 96 ALA A O 1
ATOM 768 N N . GLU A 1 97 ? -17.128 -0.963 12.272 1.00 97.25 97 GLU A N 1
ATOM 769 C CA . GLU A 1 97 ? -15.783 -0.557 11.844 1.00 97.25 97 GLU A CA 1
ATOM 770 C C . GLU A 1 97 ? -15.363 -1.277 10.566 1.00 97.25 97 GLU A C 1
ATOM 772 O O . GLU A 1 97 ? -14.948 -0.628 9.604 1.00 97.25 97 GLU A O 1
ATOM 777 N N . VAL A 1 98 ? -15.549 -2.599 10.514 1.00 98.38 98 VAL A N 1
ATOM 778 C CA . VAL A 1 98 ? -15.227 -3.394 9.324 1.00 98.38 98 VAL A CA 1
ATOM 779 C C . VAL A 1 98 ? -16.078 -2.950 8.138 1.00 98.38 98 VAL A C 1
ATOM 781 O O . VAL A 1 98 ? -15.531 -2.677 7.074 1.00 98.38 98 VAL A O 1
ATOM 784 N N . LYS A 1 99 ? -17.396 -2.775 8.306 1.00 98.56 99 LYS A N 1
ATOM 785 C CA . LYS A 1 99 ? -18.274 -2.267 7.238 1.00 98.56 99 LYS A CA 1
ATOM 786 C C . LYS A 1 99 ? -17.790 -0.919 6.705 1.00 98.56 99 LYS A C 1
ATOM 788 O O . LYS A 1 99 ? -17.723 -0.734 5.490 1.00 98.56 99 LYS A O 1
ATOM 793 N N . LYS A 1 100 ? -17.441 0.013 7.599 1.00 98.31 100 LYS A N 1
ATOM 794 C CA . LYS A 1 100 ? -16.916 1.333 7.229 1.00 98.31 100 LYS A CA 1
ATOM 795 C C . LYS A 1 100 ? -15.600 1.207 6.461 1.00 98.31 100 LYS A C 1
ATOM 797 O O . LYS A 1 100 ? -15.445 1.849 5.424 1.00 98.31 100 LYS A O 1
ATOM 802 N N . ALA A 1 101 ? -14.682 0.367 6.931 1.00 98.00 101 ALA A N 1
ATOM 803 C CA . ALA A 1 101 ? -13.394 0.154 6.286 1.00 98.00 101 ALA A CA 1
ATOM 804 C C . ALA A 1 101 ? -13.561 -0.463 4.886 1.00 98.00 101 ALA A C 1
ATOM 806 O O . ALA A 1 101 ? -13.027 0.087 3.921 1.00 98.00 101 ALA A O 1
ATOM 807 N N . LEU A 1 102 ? -14.388 -1.507 4.748 1.00 98.38 102 LEU A N 1
ATOM 808 C CA . LEU A 1 102 ? -14.737 -2.124 3.462 1.00 98.38 102 LEU A CA 1
ATOM 809 C C . LEU A 1 102 ? -15.402 -1.119 2.508 1.00 98.38 102 LEU A C 1
ATOM 811 O O . LEU A 1 102 ? -15.058 -1.065 1.334 1.00 98.38 102 LEU A O 1
ATOM 815 N N . GLY A 1 103 ? -16.310 -0.274 3.004 1.00 97.62 103 GLY A N 1
ATOM 816 C CA . GLY A 1 103 ? -16.953 0.775 2.204 1.00 97.62 103 GLY A CA 1
ATOM 817 C C . GLY A 1 103 ? -16.015 1.920 1.793 1.00 97.62 103 GLY A C 1
ATOM 818 O O . GLY A 1 103 ? -16.321 2.666 0.864 1.00 97.62 103 GLY A O 1
ATOM 819 N N . SER A 1 104 ? -14.864 2.062 2.454 1.00 96.62 104 SER A N 1
ATOM 820 C CA . SER A 1 104 ? -13.883 3.122 2.184 1.00 96.62 104 SER A CA 1
ATOM 821 C C . SER A 1 104 ? -12.781 2.723 1.202 1.00 96.62 104 SER A C 1
ATOM 823 O O . SER A 1 104 ? -11.960 3.568 0.845 1.00 96.62 104 SER 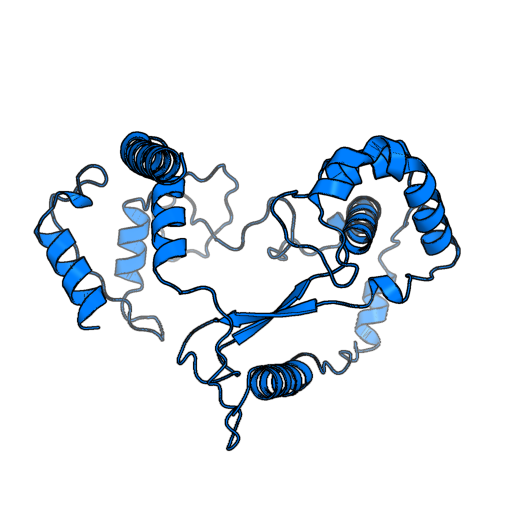A O 1
ATOM 825 N N . VAL A 1 105 ? -12.748 1.464 0.749 1.00 96.38 105 VAL A N 1
ATOM 826 C CA . VAL A 1 105 ? -11.711 1.009 -0.184 1.00 96.38 105 VAL A CA 1
ATOM 827 C C . VAL A 1 105 ? -11.796 1.768 -1.512 1.00 96.38 105 VAL A C 1
ATOM 829 O O . VAL A 1 105 ? -12.871 2.181 -1.972 1.00 96.38 105 VAL A O 1
ATOM 832 N N . ASP A 1 106 ? -10.635 1.973 -2.128 1.00 93.62 106 ASP A N 1
ATOM 833 C CA . ASP A 1 106 ? -10.535 2.601 -3.440 1.00 93.62 106 ASP A CA 1
ATOM 834 C C . ASP A 1 106 ? -10.921 1.589 -4.527 1.00 93.62 106 ASP A C 1
ATOM 836 O O . ASP A 1 106 ? -10.168 0.668 -4.846 1.00 93.62 106 ASP A O 1
ATOM 840 N N . ALA A 1 107 ? -12.117 1.772 -5.087 1.00 91.62 107 ALA A N 1
ATOM 841 C CA . ALA A 1 107 ? -12.686 0.899 -6.107 1.00 91.62 107 ALA A CA 1
ATOM 842 C C . ALA A 1 107 ? -11.938 0.960 -7.449 1.00 91.62 107 ALA A C 1
ATOM 844 O O . ALA A 1 107 ? -12.118 0.058 -8.263 1.00 91.62 107 ALA A O 1
ATOM 845 N N . ALA A 1 108 ? -11.112 1.988 -7.682 1.00 88.94 108 ALA A N 1
ATOM 846 C CA . ALA A 1 108 ? -10.336 2.132 -8.913 1.00 88.94 108 ALA A CA 1
ATOM 847 C C . ALA A 1 108 ? -9.041 1.299 -8.910 1.00 88.94 108 ALA A C 1
ATOM 849 O O . ALA A 1 108 ? -8.350 1.220 -9.927 1.00 88.94 108 ALA A O 1
ATOM 850 N N . LYS A 1 109 ? -8.671 0.693 -7.774 1.00 86.81 109 LYS A N 1
ATOM 851 C CA . LYS A 1 109 ? -7.480 -0.159 -7.674 1.00 86.81 109 LYS A CA 1
ATOM 852 C C . LYS A 1 109 ? -7.737 -1.550 -8.255 1.00 86.81 109 LYS A C 1
ATOM 854 O O . LYS A 1 109 ? -8.850 -2.063 -8.208 1.00 86.81 109 LYS A O 1
ATOM 859 N N . GLY A 1 110 ? -6.671 -2.169 -8.759 1.00 84.56 110 GLY A N 1
ATOM 860 C CA . GLY A 1 110 ? -6.695 -3.552 -9.232 1.00 84.56 110 GLY A CA 1
ATOM 861 C C . GLY A 1 110 ? -6.812 -4.578 -8.094 1.00 84.56 110 GLY A C 1
ATOM 862 O O . GLY A 1 110 ? -6.556 -4.242 -6.929 1.00 84.56 110 GLY A O 1
ATOM 863 N N . PRO A 1 111 ? -7.201 -5.823 -8.421 1.00 89.06 111 PRO A N 1
ATOM 864 C CA . PRO A 1 111 ? -7.253 -6.918 -7.461 1.00 89.06 111 PRO A CA 1
ATOM 865 C C . PRO A 1 111 ? -5.851 -7.343 -7.001 1.00 89.06 111 PRO A C 1
ATOM 867 O O . PRO A 1 111 ? -4.855 -7.094 -7.683 1.00 89.06 111 PRO A O 1
ATOM 870 N N . GLY A 1 112 ? -5.785 -7.994 -5.838 1.00 90.69 112 GLY A N 1
ATOM 871 C CA . GLY A 1 112 ? -4.577 -8.682 -5.381 1.00 90.69 112 GLY A CA 1
ATOM 872 C C . GLY A 1 112 ? -4.470 -10.099 -5.965 1.00 90.69 112 GLY A C 1
ATOM 873 O O . GLY A 1 112 ? -5.189 -10.440 -6.908 1.00 90.69 112 GLY A O 1
ATOM 874 N N . PRO A 1 113 ? -3.610 -10.958 -5.387 1.00 91.56 113 PRO A N 1
ATOM 875 C CA . PRO A 1 113 ? -3.450 -12.356 -5.807 1.00 91.56 113 PRO A CA 1
ATOM 876 C C . PRO A 1 113 ? -4.739 -13.188 -5.755 1.00 91.56 113 PRO A C 1
ATOM 878 O O . PRO A 1 113 ? -4.895 -14.130 -6.525 1.00 91.56 113 PRO A O 1
ATOM 881 N N . ASP A 1 114 ? -5.680 -12.808 -4.886 1.00 91.12 114 ASP A N 1
ATOM 882 C CA . ASP A 1 114 ? -7.007 -13.419 -4.743 1.00 91.12 114 ASP A CA 1
ATOM 883 C C . ASP A 1 114 ? -7.958 -13.130 -5.915 1.00 91.12 114 ASP A C 1
ATOM 885 O O . ASP A 1 114 ? -9.033 -13.722 -5.999 1.00 91.12 114 ASP A O 1
ATOM 889 N N . ARG A 1 115 ? -7.574 -12.225 -6.826 1.00 90.94 115 ARG A N 1
ATOM 890 C CA . ARG A 1 115 ? -8.364 -11.791 -7.987 1.00 90.94 115 ARG A CA 1
ATOM 891 C C . ARG A 1 115 ? -9.709 -11.154 -7.623 1.00 90.94 115 ARG A C 1
ATOM 893 O O . ARG A 1 115 ? -10.554 -10.999 -8.503 1.00 90.94 115 ARG A O 1
ATOM 900 N N . ILE A 1 116 ? -9.904 -10.729 -6.371 1.00 92.12 116 ILE A N 1
ATOM 901 C CA . ILE A 1 116 ? -11.132 -10.060 -5.925 1.00 92.12 116 ILE A CA 1
ATOM 902 C C . ILE A 1 116 ? -10.979 -8.545 -6.129 1.00 92.12 116 ILE A C 1
ATOM 904 O O . ILE A 1 116 ? -10.135 -7.916 -5.480 1.00 92.12 116 ILE A O 1
ATOM 908 N N . PRO A 1 117 ? -11.789 -7.909 -6.998 1.00 93.00 117 PRO A N 1
ATOM 909 C CA . PRO A 1 117 ? -11.698 -6.471 -7.209 1.00 93.00 117 PRO A CA 1
ATOM 910 C C . PRO A 1 117 ? -12.142 -5.679 -5.964 1.00 93.00 117 PRO A C 1
ATOM 912 O O . PRO A 1 117 ? -13.187 -5.988 -5.381 1.00 93.00 117 PRO A O 1
ATOM 915 N N . PRO A 1 118 ? -11.438 -4.595 -5.589 1.00 94.06 118 PRO A N 1
ATOM 916 C CA . PRO A 1 118 ? -11.861 -3.699 -4.509 1.00 94.06 118 PRO A CA 1
ATOM 917 C C . PRO A 1 118 ? -13.270 -3.120 -4.696 1.00 94.06 118 PRO A C 1
ATOM 919 O O . PRO A 1 118 ? -13.972 -2.874 -3.719 1.00 94.06 118 PRO A O 1
ATOM 922 N N . SER A 1 119 ? -13.720 -2.940 -5.942 1.00 94.94 119 SER A N 1
ATOM 923 C CA . SER A 1 119 ? -15.086 -2.508 -6.257 1.00 94.94 119 SER A CA 1
ATOM 924 C C . SER A 1 119 ? -16.150 -3.489 -5.750 1.00 94.94 119 SER A C 1
ATOM 926 O O . SER A 1 119 ? -17.165 -3.054 -5.209 1.00 94.94 119 SER A O 1
ATOM 928 N N . VAL A 1 120 ? -15.900 -4.801 -5.843 1.00 96.06 120 VAL A N 1
ATOM 929 C CA . VAL A 1 120 ? -16.788 -5.841 -5.299 1.00 96.06 120 VAL A CA 1
ATOM 930 C C . VAL A 1 120 ? -16.827 -5.745 -3.778 1.00 96.06 120 VAL A C 1
ATOM 932 O O . VAL A 1 120 ? -17.905 -5.694 -3.192 1.00 96.06 120 VAL A O 1
ATOM 935 N N . VAL A 1 121 ? -15.661 -5.631 -3.136 1.00 97.44 121 VAL A N 1
ATOM 936 C CA . VAL A 1 121 ? -15.561 -5.487 -1.674 1.00 97.44 121 VAL A CA 1
ATOM 937 C C . VAL A 1 121 ? -16.334 -4.260 -1.180 1.00 97.44 121 VAL A C 1
ATOM 939 O O . VAL A 1 121 ? -17.092 -4.350 -0.212 1.00 97.44 121 VAL A O 1
ATOM 942 N N . LYS A 1 122 ? -16.191 -3.130 -1.880 1.00 97.75 122 LYS A N 1
ATOM 943 C CA . LYS A 1 122 ? -16.884 -1.878 -1.567 1.00 97.75 122 LYS A CA 1
ATOM 944 C C . LYS A 1 122 ? -18.398 -2.004 -1.708 1.00 97.75 122 LYS A C 1
ATOM 946 O O . LYS A 1 122 ? -19.134 -1.672 -0.780 1.00 97.75 122 LYS A O 1
ATOM 951 N N . ASN A 1 123 ? -18.864 -2.497 -2.853 1.00 96.44 123 ASN A N 1
ATOM 952 C CA . ASN A 1 123 ? -20.291 -2.570 -3.172 1.00 96.44 123 ASN A CA 1
ATOM 953 C C . ASN A 1 123 ? -21.015 -3.625 -2.325 1.00 96.44 123 ASN A C 1
ATOM 955 O O . ASN A 1 123 ? -22.172 -3.438 -1.953 1.00 96.44 123 ASN A O 1
ATOM 959 N N . CYS A 1 124 ? -20.322 -4.702 -1.954 1.00 97.44 124 CYS A N 1
ATOM 960 C CA . CYS A 1 124 ? -20.856 -5.768 -1.112 1.00 97.44 124 CYS A CA 1
ATOM 961 C C . CYS A 1 124 ? -20.535 -5.582 0.382 1.00 97.44 124 CYS A C 1
ATOM 963 O O . CYS A 1 124 ? -20.776 -6.499 1.169 1.00 97.44 124 CYS A O 1
ATOM 965 N N . CYS A 1 125 ? -20.023 -4.418 0.805 1.00 97.62 125 CYS A N 1
ATOM 966 C CA . CYS A 1 125 ? -19.530 -4.203 2.172 1.00 97.62 125 CYS A CA 1
ATOM 967 C C . CYS A 1 125 ? -20.561 -4.550 3.259 1.00 97.62 125 CYS A C 1
ATOM 969 O O . CYS A 1 125 ? -20.196 -5.110 4.287 1.00 97.62 125 CYS A O 1
ATOM 971 N N . SER A 1 126 ? -21.851 -4.279 3.029 1.00 98.00 126 SER A N 1
ATOM 972 C CA . SER A 1 126 ? -22.921 -4.607 3.983 1.00 98.00 126 SER A CA 1
ATOM 973 C C . SER A 1 126 ? -23.055 -6.112 4.226 1.00 98.00 126 SER A C 1
ATOM 975 O O . SER A 1 126 ? -23.213 -6.522 5.374 1.00 98.00 126 SER A O 1
ATOM 977 N N . SER A 1 127 ? -22.964 -6.922 3.170 1.00 98.31 127 SER A N 1
ATOM 978 C CA . SER A 1 127 ? -23.072 -8.384 3.250 1.00 98.31 127 SER A CA 1
ATOM 979 C C . SER A 1 127 ? -21.777 -9.020 3.755 1.00 98.31 127 SER A C 1
ATOM 981 O O . SER A 1 127 ? -21.813 -9.993 4.502 1.00 98.31 127 SER A O 1
ATOM 983 N N . LEU A 1 128 ? -20.630 -8.447 3.380 1.00 98.06 128 LEU A N 1
ATOM 984 C CA . LEU A 1 128 ? -19.307 -8.944 3.762 1.00 98.06 128 LEU A CA 1
ATOM 985 C C . LEU A 1 128 ? -18.917 -8.592 5.201 1.00 98.06 128 LEU A C 1
ATOM 987 O O . LEU A 1 128 ? -18.105 -9.298 5.788 1.00 98.06 128 LEU A O 1
ATOM 991 N N . ALA A 1 129 ? -19.484 -7.532 5.787 1.00 98.38 129 ALA A N 1
ATOM 992 C CA . ALA A 1 129 ? -19.036 -7.011 7.076 1.00 98.38 129 ALA A CA 1
ATOM 993 C C . ALA A 1 129 ? -19.001 -8.077 8.179 1.00 98.38 129 ALA A C 1
ATOM 995 O O . ALA A 1 129 ? -17.960 -8.274 8.791 1.00 98.38 129 ALA A O 1
ATOM 996 N N . ARG A 1 130 ? -20.104 -8.804 8.404 1.00 98.50 130 ARG A N 1
ATOM 997 C CA . ARG A 1 130 ? -20.175 -9.826 9.464 1.00 98.50 130 ARG A CA 1
ATOM 998 C C . ARG A 1 130 ? -19.156 -10.963 9.288 1.00 98.50 130 ARG A C 1
ATOM 1000 O O . ARG A 1 130 ? -18.380 -11.165 10.219 1.00 98.50 130 ARG A O 1
ATOM 1007 N N . PRO A 1 131 ? -19.116 -11.693 8.153 1.00 98.25 131 PRO A N 1
ATOM 1008 C CA . PRO A 1 131 ? -18.161 -12.790 7.997 1.00 98.25 131 PRO A CA 1
ATOM 1009 C C . PRO A 1 131 ? -16.706 -12.308 8.040 1.00 98.25 131 PRO A C 1
ATOM 1011 O O . PRO A 1 131 ? -15.874 -12.950 8.678 1.00 98.25 131 PRO A O 1
ATOM 1014 N N . VAL A 1 132 ? -16.398 -11.150 7.444 1.00 98.06 132 VAL A N 1
ATOM 1015 C CA . VAL A 1 132 ? -15.041 -10.580 7.488 1.00 98.06 132 VAL A CA 1
ATOM 1016 C C . VAL A 1 132 ? -14.646 -10.198 8.917 1.00 98.06 132 VAL A C 1
ATOM 1018 O O . VAL A 1 132 ? -13.529 -10.496 9.329 1.00 98.06 132 VAL A O 1
ATOM 1021 N N . THR A 1 133 ? -15.555 -9.618 9.709 1.00 98.50 133 THR A N 1
ATOM 1022 C CA . THR A 1 133 ? -15.306 -9.337 11.132 1.00 98.50 133 THR A CA 1
ATOM 1023 C C . THR A 1 133 ? -14.962 -10.599 11.915 1.00 98.50 133 THR A C 1
ATOM 1025 O O . THR A 1 133 ? -14.035 -10.570 12.722 1.00 98.50 133 THR A O 1
ATOM 1028 N N . SER A 1 134 ? -15.668 -11.710 11.682 1.00 98.19 134 SER A N 1
ATOM 1029 C CA . SER A 1 134 ? -15.361 -12.983 12.346 1.00 98.19 134 SER A CA 1
ATOM 1030 C C . SER A 1 134 ? -13.953 -13.478 12.011 1.00 98.19 134 SER A C 1
ATOM 1032 O O . SER A 1 134 ? -13.231 -13.888 12.917 1.00 98.19 134 SER A O 1
ATOM 1034 N N . ILE A 1 135 ? -13.539 -13.387 10.743 1.00 97.25 135 ILE A N 1
ATOM 1035 C CA . ILE A 1 135 ? -12.188 -13.776 10.307 1.00 97.25 135 ILE A CA 1
ATOM 1036 C C . ILE A 1 135 ? -11.133 -12.863 10.942 1.00 97.25 135 ILE A C 1
ATOM 1038 O O . ILE A 1 135 ? -10.152 -13.355 11.496 1.00 97.25 135 ILE A O 1
ATOM 1042 N N . PHE A 1 136 ? -11.341 -11.543 10.907 1.00 97.38 136 PHE A N 1
ATOM 1043 C CA . PHE A 1 136 ? -10.411 -10.582 11.503 1.00 97.38 136 PHE A CA 1
ATOM 1044 C C . PHE A 1 136 ? -10.253 -10.811 13.002 1.00 97.38 136 PHE A C 1
ATOM 1046 O O . PHE A 1 136 ? -9.135 -10.982 13.468 1.00 97.38 136 PHE A O 1
ATOM 1053 N N . ASN A 1 137 ? -11.348 -10.895 13.758 1.00 97.00 137 ASN A N 1
ATOM 1054 C CA . ASN A 1 137 ? -11.259 -11.109 15.201 1.00 97.00 137 ASN A CA 1
ATOM 1055 C C . ASN A 1 137 ? -10.643 -12.465 15.555 1.00 97.00 137 ASN A C 1
ATOM 1057 O O . ASN A 1 137 ? -9.926 -12.547 16.548 1.00 97.00 137 ASN A O 1
ATOM 1061 N N . ARG A 1 138 ? -10.854 -13.507 14.737 1.00 95.62 138 ARG A N 1
ATOM 1062 C CA . ARG A 1 138 ? -10.159 -14.786 14.922 1.00 95.62 138 ARG A CA 1
ATOM 1063 C C . ARG A 1 138 ? -8.649 -14.619 14.749 1.00 95.62 138 ARG A C 1
ATOM 1065 O O . ARG A 1 138 ? -7.908 -14.965 15.664 1.00 95.62 138 ARG A O 1
ATOM 1072 N N . SER A 1 139 ? -8.225 -14.004 13.643 1.00 95.50 139 SER A N 1
ATOM 1073 C CA . SER A 1 139 ? -6.818 -13.699 13.358 1.00 95.50 139 SER A CA 1
ATOM 1074 C C . SER A 1 139 ? -6.159 -12.892 14.484 1.00 95.50 139 SER A C 1
ATOM 1076 O O . SER A 1 139 ? -5.072 -13.246 14.937 1.00 95.50 139 SER A O 1
ATOM 1078 N N . LEU A 1 140 ? -6.845 -11.862 14.991 1.00 93.62 140 LEU A N 1
ATOM 1079 C CA . LEU A 1 140 ? -6.378 -11.041 16.111 1.00 93.62 140 LEU A CA 1
ATOM 1080 C C . LEU A 1 140 ? -6.263 -11.846 17.410 1.00 93.62 140 LEU A C 1
ATOM 1082 O O . LEU A 1 140 ? -5.250 -11.752 18.095 1.00 93.62 140 LEU A O 1
ATOM 1086 N N . SER A 1 141 ? -7.273 -12.662 17.730 1.00 92.56 141 SER A N 1
ATOM 1087 C CA . SER A 1 141 ? -7.291 -13.467 18.960 1.00 92.56 141 SER A CA 1
ATOM 1088 C C . SER A 1 141 ? -6.221 -14.559 18.990 1.00 92.56 141 SER A C 1
ATOM 1090 O O . SER A 1 141 ? -5.707 -14.882 20.055 1.00 92.56 141 SER A O 1
ATOM 1092 N N . GLU A 1 142 ? -5.875 -15.117 17.828 1.00 92.44 142 GLU A N 1
ATOM 1093 C CA . GLU A 1 142 ? -4.849 -16.155 17.694 1.00 92.44 142 GLU A CA 1
ATOM 1094 C C . GLU A 1 142 ? -3.446 -15.573 17.479 1.00 92.44 142 GLU A C 1
ATOM 1096 O O . GLU A 1 142 ? -2.470 -16.320 17.484 1.00 92.44 142 GLU A O 1
ATOM 1101 N N . GLY A 1 143 ? -3.326 -14.262 17.239 1.00 90.38 143 GLY A N 1
ATOM 1102 C CA . GLY A 1 143 ? -2.069 -13.646 16.808 1.00 90.38 143 GLY A CA 1
ATOM 1103 C C . GLY A 1 143 ? -1.571 -14.180 15.458 1.00 90.38 143 GLY A C 1
ATOM 1104 O O . GLY A 1 143 ? -0.379 -14.111 15.161 1.00 90.38 143 GLY A O 1
ATOM 1105 N N . ALA A 1 144 ? -2.467 -14.735 14.637 1.00 90.56 144 ALA A N 1
ATOM 1106 C CA . ALA A 1 144 ? -2.132 -15.447 13.412 1.00 90.56 144 ALA A CA 1
ATOM 1107 C C . ALA A 1 144 ? -2.692 -14.712 12.191 1.00 90.56 144 ALA A C 1
ATOM 1109 O O . ALA A 1 144 ? -3.898 -14.698 11.943 1.00 90.56 144 ALA A O 1
ATOM 1110 N N . PHE A 1 145 ? -1.810 -14.104 11.397 1.00 91.12 145 PHE A N 1
ATOM 1111 C CA . PHE A 1 145 ? -2.196 -13.493 10.126 1.00 91.12 145 PHE A CA 1
ATOM 1112 C C . PHE A 1 145 ? -2.352 -14.574 9.036 1.00 91.12 145 PHE A C 1
ATOM 1114 O O . PHE A 1 145 ? -1.411 -15.364 8.868 1.00 91.12 145 PHE A O 1
ATOM 1121 N N . PRO A 1 146 ? -3.475 -14.622 8.288 1.00 91.38 146 PRO A N 1
ATOM 1122 C CA . PRO A 1 146 ? -3.719 -15.645 7.268 1.00 91.38 146 PRO A CA 1
ATOM 1123 C C . PRO A 1 146 ? -2.599 -15.733 6.229 1.00 91.38 146 PRO A C 1
ATOM 1125 O O . PRO A 1 146 ? -2.124 -14.708 5.735 1.00 91.38 146 PRO A O 1
ATOM 1128 N N . SER A 1 147 ? -2.177 -16.948 5.872 1.00 92.38 147 SER A N 1
ATOM 1129 C CA . SER A 1 147 ? -1.089 -17.163 4.906 1.00 92.38 147 SER A CA 1
ATOM 1130 C C . SER A 1 147 ? -1.422 -16.616 3.523 1.00 92.38 147 SER A C 1
ATOM 1132 O O . SER A 1 147 ? -0.560 -16.030 2.875 1.00 92.38 147 SER A O 1
ATOM 1134 N N . GLU A 1 148 ? -2.680 -16.715 3.104 1.00 91.19 148 GLU A N 1
ATOM 1135 C CA . GLU A 1 148 ? -3.176 -16.196 1.828 1.00 91.19 148 GLU A CA 1
ATOM 1136 C C . GLU A 1 148 ? -3.030 -14.672 1.743 1.00 91.19 148 GLU A C 1
ATOM 1138 O O . GLU A 1 148 ? -2.820 -14.123 0.663 1.00 91.19 148 GLU A O 1
ATOM 1143 N N . TRP A 1 149 ? -3.108 -13.974 2.880 1.00 92.69 149 TRP A N 1
ATOM 1144 C CA . TRP A 1 149 ? -2.953 -12.519 2.948 1.00 92.69 149 TRP A CA 1
ATOM 1145 C C . TRP A 1 149 ? -1.493 -12.068 3.017 1.00 92.69 149 TRP A C 1
ATOM 1147 O O . TRP A 1 149 ? -1.226 -10.890 2.792 1.00 92.69 149 TRP A O 1
ATOM 1157 N N . LYS A 1 150 ? -0.551 -12.985 3.277 1.00 91.19 150 LYS A N 1
ATOM 1158 C CA . LYS A 1 150 ? 0.898 -12.720 3.196 1.00 91.19 150 LYS A CA 1
ATOM 1159 C C . LYS A 1 150 ? 1.417 -12.752 1.757 1.00 91.19 150 LYS A C 1
ATOM 1161 O O . LYS A 1 150 ? 2.540 -12.328 1.502 1.00 91.19 150 LYS A O 1
ATOM 1166 N N . VAL A 1 151 ? 0.615 -13.254 0.816 1.00 92.44 151 VAL A N 1
ATOM 1167 C CA . VAL A 1 151 ? 0.967 -13.309 -0.604 1.00 92.44 151 VAL A CA 1
ATOM 1168 C C . VAL A 1 151 ? 0.675 -11.961 -1.265 1.00 92.44 151 VAL A C 1
ATOM 1170 O O . VAL A 1 151 ? -0.397 -11.376 -1.087 1.00 92.44 151 VAL A O 1
ATOM 1173 N N . ALA A 1 152 ? 1.615 -11.481 -2.080 1.00 92.88 152 ALA A N 1
ATOM 1174 C CA . ALA A 1 152 ? 1.487 -10.246 -2.846 1.00 92.88 152 ALA A CA 1
ATOM 1175 C C . ALA A 1 152 ? 1.785 -10.478 -4.330 1.00 92.88 152 ALA A C 1
ATOM 1177 O O . ALA A 1 152 ? 2.654 -11.270 -4.685 1.00 92.88 152 ALA A O 1
ATOM 1178 N N . SER A 1 153 ? 1.102 -9.733 -5.200 1.00 91.50 153 SER A N 1
ATOM 1179 C CA . SER A 1 153 ? 1.476 -9.638 -6.612 1.00 91.50 153 SER A CA 1
ATOM 1180 C C . SER A 1 153 ? 2.497 -8.519 -6.766 1.00 91.50 153 SER A C 1
ATOM 1182 O O . SER A 1 153 ? 2.197 -7.366 -6.451 1.00 91.50 153 SER A O 1
ATOM 1184 N N . ILE A 1 154 ? 3.694 -8.837 -7.251 1.00 91.00 154 ILE A N 1
ATOM 1185 C CA . ILE A 1 154 ? 4.760 -7.850 -7.436 1.00 91.00 154 ILE A CA 1
ATOM 1186 C C . ILE A 1 154 ? 4.648 -7.230 -8.826 1.00 91.00 154 ILE A C 1
ATOM 1188 O O . ILE A 1 154 ? 4.671 -7.931 -9.832 1.00 91.00 154 ILE A O 1
ATOM 1192 N N . THR A 1 155 ? 4.530 -5.904 -8.885 1.00 89.81 155 THR A N 1
ATOM 1193 C CA . THR A 1 155 ? 4.514 -5.147 -10.145 1.00 89.81 155 THR A CA 1
ATOM 1194 C C . THR A 1 155 ? 5.749 -4.249 -10.234 1.00 89.81 155 THR A C 1
ATOM 1196 O O . THR A 1 155 ? 5.942 -3.416 -9.344 1.00 89.81 155 THR A O 1
ATOM 1199 N N . PRO A 1 156 ? 6.587 -4.372 -11.279 1.00 92.31 156 PRO A N 1
ATOM 1200 C CA . PRO A 1 156 ? 7.707 -3.469 -11.500 1.00 92.31 156 PRO A CA 1
ATOM 1201 C C . PRO A 1 156 ? 7.209 -2.097 -11.976 1.00 92.31 156 PRO A C 1
ATOM 1203 O O . PRO A 1 156 ? 6.457 -1.985 -12.942 1.00 92.31 156 PRO A O 1
ATOM 1206 N N . ILE A 1 157 ? 7.664 -1.032 -11.319 1.00 90.75 157 ILE A N 1
ATOM 1207 C CA . ILE A 1 157 ? 7.399 0.358 -11.700 1.00 90.75 157 ILE A CA 1
ATOM 1208 C C . ILE A 1 157 ? 8.713 1.025 -12.078 1.00 90.75 157 ILE A C 1
ATOM 1210 O O . ILE A 1 157 ? 9.636 1.086 -11.264 1.00 90.75 157 ILE A O 1
ATOM 1214 N N . HIS A 1 158 ? 8.785 1.547 -13.303 1.00 91.75 158 HIS A N 1
ATOM 1215 C CA . HIS A 1 158 ? 9.965 2.262 -13.786 1.00 91.75 158 HIS A CA 1
ATOM 1216 C C . HIS A 1 158 ? 10.243 3.478 -12.897 1.00 91.75 158 HIS A C 1
ATOM 1218 O O . HIS A 1 158 ? 9.335 4.262 -12.606 1.00 91.75 158 HIS A O 1
ATOM 1224 N N . LYS A 1 159 ? 11.488 3.604 -12.437 1.00 87.56 159 LYS A N 1
ATOM 1225 C CA . LYS A 1 159 ? 11.951 4.704 -11.589 1.00 87.56 159 LYS A CA 1
ATOM 1226 C C . LYS A 1 159 ? 12.631 5.781 -12.434 1.00 87.56 159 LYS A C 1
ATOM 1228 O O . LYS A 1 159 ? 12.163 6.913 -12.456 1.00 87.56 159 LYS A O 1
ATOM 1233 N N . SER A 1 160 ? 13.730 5.435 -13.101 1.00 87.06 160 SER A N 1
ATOM 1234 C CA . SER A 1 160 ? 14.546 6.346 -13.919 1.00 87.06 160 SER A CA 1
ATOM 1235 C C . SER A 1 160 ? 15.548 5.559 -14.770 1.00 87.06 160 SER A C 1
ATOM 1237 O O . SER A 1 160 ? 15.722 4.369 -14.556 1.00 87.06 160 SER A O 1
ATOM 1239 N N . GLY A 1 161 ? 16.219 6.192 -15.737 1.00 91.38 161 GLY A N 1
ATOM 1240 C CA . GLY A 1 161 ? 17.212 5.518 -16.586 1.00 91.38 161 GLY A CA 1
ATOM 1241 C C . GLY A 1 161 ? 16.599 4.588 -17.643 1.00 91.38 161 GLY A C 1
ATOM 1242 O O . GLY A 1 161 ? 15.405 4.653 -17.934 1.00 91.38 161 GLY A O 1
ATOM 1243 N N . SER A 1 162 ? 17.424 3.723 -18.241 1.00 90.94 162 SER A N 1
ATOM 1244 C CA . SER A 1 162 ? 16.997 2.813 -19.316 1.00 90.94 162 SER A CA 1
ATOM 1245 C C . SER A 1 162 ? 15.912 1.829 -18.865 1.00 90.94 162 SER A C 1
ATOM 1247 O O . SER A 1 162 ? 16.089 1.119 -17.875 1.00 90.94 162 SER A O 1
ATOM 1249 N N . ARG A 1 163 ? 14.826 1.734 -19.642 1.00 90.62 163 ARG A N 1
ATOM 1250 C CA . ARG A 1 163 ? 13.730 0.766 -19.442 1.00 90.62 163 ARG A CA 1
ATOM 1251 C C . ARG A 1 163 ? 14.133 -0.687 -19.708 1.00 90.62 163 ARG A C 1
ATOM 1253 O O . ARG A 1 163 ? 13.454 -1.595 -19.253 1.00 90.62 163 ARG A O 1
ATOM 1260 N N . ALA A 1 164 ? 15.256 -0.904 -20.392 1.00 92.12 164 ALA A N 1
ATOM 1261 C CA . ALA A 1 164 ? 15.777 -2.237 -20.685 1.00 92.12 164 ALA A CA 1
ATOM 1262 C C . ALA A 1 164 ? 16.582 -2.846 -19.523 1.00 92.12 164 ALA A C 1
ATOM 1264 O O . ALA A 1 164 ? 17.107 -3.944 -19.664 1.00 92.12 164 ALA A O 1
ATOM 1265 N N . LYS A 1 165 ? 16.742 -2.146 -18.394 1.00 93.94 165 LYS A N 1
ATOM 1266 C CA . LYS A 1 165 ? 17.498 -2.618 -17.224 1.00 93.94 165 LYS A CA 1
ATOM 1267 C C . LYS A 1 165 ? 16.557 -2.793 -16.042 1.00 93.94 165 LYS A C 1
ATOM 1269 O O . LYS A 1 165 ? 15.872 -1.836 -15.678 1.00 93.94 165 LYS A O 1
ATOM 1274 N N . VAL A 1 166 ? 16.513 -3.976 -15.435 1.00 95.00 166 VAL A N 1
ATOM 1275 C CA . VAL A 1 166 ? 15.593 -4.241 -14.310 1.00 95.00 166 VAL A CA 1
ATOM 1276 C C . VAL A 1 166 ? 15.934 -3.418 -13.063 1.00 95.00 166 VAL A C 1
ATOM 1278 O O . VAL A 1 166 ? 15.041 -3.069 -12.294 1.00 95.00 166 VAL A O 1
ATOM 1281 N N . GLU A 1 167 ? 17.198 -3.021 -12.907 1.00 95.56 167 GLU A N 1
ATOM 1282 C CA . GLU A 1 167 ? 17.713 -2.222 -11.786 1.00 95.56 167 GLU A CA 1
ATOM 1283 C C . GLU A 1 167 ? 17.088 -0.821 -11.716 1.00 95.56 167 GLU A C 1
ATOM 1285 O O . GLU A 1 167 ? 17.070 -0.167 -10.673 1.00 95.56 167 GLU A O 1
ATOM 1290 N N . ASN A 1 168 ? 16.543 -0.369 -12.844 1.00 94.69 168 ASN A N 1
ATOM 1291 C CA . ASN A 1 168 ? 15.879 0.917 -13.005 1.00 94.69 168 ASN A CA 1
ATOM 1292 C C . ASN A 1 168 ? 14.392 0.883 -12.620 1.00 94.69 168 ASN A C 1
ATOM 1294 O O . ASN A 1 168 ? 13.664 1.855 -12.845 1.00 94.69 168 ASN A O 1
ATOM 1298 N N . TYR A 1 169 ? 13.928 -0.222 -12.039 1.00 94.00 169 TYR A N 1
ATOM 1299 C CA . TYR A 1 169 ? 12.563 -0.410 -11.572 1.00 94.00 169 TYR A CA 1
ATOM 1300 C C . TYR A 1 169 ? 12.541 -0.603 -10.060 1.00 94.00 169 TYR A C 1
ATOM 1302 O O . TYR A 1 169 ? 13.482 -1.104 -9.450 1.00 94.00 169 TYR A O 1
ATOM 1310 N N . ARG A 1 170 ? 11.424 -0.222 -9.449 1.00 92.38 170 ARG A N 1
ATOM 1311 C CA . ARG A 1 170 ? 11.086 -0.590 -8.073 1.00 92.38 170 ARG A CA 1
ATOM 1312 C C . ARG A 1 170 ? 9.947 -1.597 -8.085 1.00 92.38 170 ARG A C 1
ATOM 1314 O O . ARG A 1 170 ? 9.039 -1.480 -8.909 1.00 92.38 170 ARG A O 1
ATOM 1321 N N . SER A 1 171 ? 9.966 -2.545 -7.162 1.00 93.44 171 SER A N 1
ATOM 1322 C CA . SER A 1 171 ? 8.815 -3.401 -6.901 1.00 93.44 171 SER A CA 1
ATOM 1323 C C . SER A 1 171 ? 7.710 -2.597 -6.213 1.00 93.44 171 SER A C 1
ATOM 1325 O O . SER A 1 171 ? 7.965 -1.726 -5.379 1.00 93.44 171 SER A O 1
ATOM 1327 N N . ILE A 1 172 ? 6.462 -2.899 -6.555 1.00 90.62 172 ILE A N 1
ATOM 1328 C CA . ILE A 1 172 ? 5.287 -2.533 -5.767 1.00 90.62 172 ILE A CA 1
ATOM 1329 C C . ILE A 1 172 ? 4.521 -3.813 -5.459 1.00 90.62 172 ILE A C 1
ATOM 1331 O O . ILE A 1 172 ? 4.108 -4.528 -6.373 1.00 90.62 172 ILE A O 1
ATOM 1335 N N . SER A 1 173 ? 4.322 -4.077 -4.171 1.00 91.56 173 SER A N 1
ATOM 1336 C CA . SER A 1 173 ? 3.557 -5.221 -3.682 1.00 91.56 173 SER A CA 1
ATOM 1337 C C . SER A 1 173 ? 2.070 -4.888 -3.643 1.00 91.56 173 SER A C 1
ATOM 1339 O O . SER A 1 173 ? 1.632 -4.000 -2.910 1.00 91.56 173 SER A O 1
ATOM 1341 N N . ILE A 1 174 ? 1.276 -5.608 -4.428 1.00 91.38 174 ILE A N 1
ATOM 1342 C CA . ILE A 1 174 ? -0.182 -5.503 -4.424 1.00 91.38 174 ILE A CA 1
ATOM 1343 C C . ILE A 1 174 ? -0.735 -6.645 -3.573 1.00 91.38 174 ILE A C 1
ATOM 1345 O O . ILE A 1 174 ? -0.724 -7.802 -3.985 1.00 91.38 174 ILE A O 1
ATOM 1349 N N . LEU A 1 175 ? -1.222 -6.304 -2.381 1.00 93.81 175 LEU A N 1
ATOM 1350 C CA . LEU A 1 175 ? -1.868 -7.233 -1.450 1.00 93.81 175 LEU A CA 1
ATOM 1351 C C . LEU A 1 175 ? -3.365 -7.400 -1.744 1.00 93.81 175 LEU A C 1
ATOM 1353 O O . LEU A 1 175 ? -3.997 -6.514 -2.343 1.00 93.81 175 LEU A O 1
ATOM 1357 N N . SER A 1 176 ? -3.934 -8.502 -1.237 1.00 94.69 176 SER A N 1
ATOM 1358 C CA . SER A 1 176 ? -5.388 -8.706 -1.152 1.00 94.69 176 SER A CA 1
ATOM 1359 C C . SER A 1 176 ? -6.078 -7.488 -0.529 1.00 94.69 176 SER A C 1
ATOM 1361 O O . SER A 1 176 ? -5.548 -6.816 0.363 1.00 94.69 176 SER A O 1
ATOM 1363 N N . CYS A 1 177 ? -7.288 -7.185 -1.001 1.00 95.69 177 CYS A N 1
ATOM 1364 C CA . CYS A 1 177 ? -8.070 -6.079 -0.462 1.00 95.69 177 CYS A CA 1
ATOM 1365 C C . CYS A 1 177 ? -8.364 -6.261 1.035 1.00 95.69 177 CYS A C 1
ATOM 1367 O O . CYS A 1 177 ? -8.283 -5.288 1.782 1.00 95.69 177 CYS A O 1
ATOM 1369 N N . LEU A 1 178 ? -8.670 -7.485 1.478 1.00 96.31 178 LEU A N 1
ATOM 1370 C CA . LEU A 1 178 ? -8.999 -7.757 2.880 1.00 96.31 178 LEU A CA 1
ATOM 1371 C C . LEU A 1 178 ? -7.772 -7.651 3.794 1.00 96.31 178 LEU A C 1
ATOM 1373 O O . LEU A 1 178 ? -7.899 -7.103 4.886 1.00 96.31 178 LEU A O 1
ATOM 1377 N N . ALA A 1 179 ? -6.592 -8.061 3.317 1.00 96.25 179 ALA A N 1
ATOM 1378 C CA . ALA A 1 179 ? -5.323 -7.885 4.029 1.00 96.25 179 ALA A CA 1
ATOM 1379 C C . ALA A 1 179 ? -5.080 -6.405 4.378 1.00 96.25 179 ALA A C 1
ATOM 1381 O O . ALA A 1 179 ? -4.933 -6.048 5.545 1.00 96.25 179 ALA A O 1
ATOM 1382 N N . LYS A 1 180 ? -5.179 -5.523 3.372 1.00 95.12 180 LYS A N 1
ATOM 1383 C CA . LYS A 1 180 ? -5.023 -4.066 3.543 1.00 95.12 180 LYS A CA 1
ATOM 1384 C C . LYS A 1 180 ? -6.074 -3.460 4.473 1.00 95.12 180 LYS A C 1
ATOM 1386 O O . LYS A 1 180 ? -5.804 -2.480 5.164 1.00 95.12 180 LYS A O 1
ATOM 1391 N N . VAL A 1 181 ? -7.296 -3.998 4.462 1.00 96.94 181 VAL A N 1
ATOM 1392 C CA . VAL A 1 181 ? -8.367 -3.541 5.358 1.00 96.94 181 VAL A CA 1
ATOM 1393 C C . VAL A 1 181 ? -8.038 -3.897 6.807 1.00 96.94 181 VAL A C 1
ATOM 1395 O O . VAL A 1 181 ? -8.193 -3.033 7.668 1.00 96.94 181 VAL A O 1
ATOM 1398 N N . LEU A 1 182 ? -7.553 -5.115 7.076 1.00 96.19 182 LEU A N 1
ATOM 1399 C CA . LEU A 1 182 ? -7.114 -5.498 8.418 1.00 96.19 182 LEU A CA 1
ATOM 1400 C C . LEU A 1 182 ? -5.950 -4.615 8.882 1.00 96.19 182 LEU A C 1
ATOM 1402 O O . LEU A 1 182 ? -6.058 -4.000 9.936 1.00 96.19 182 LEU A O 1
ATOM 1406 N N . GLU A 1 183 ? -4.899 -4.460 8.073 1.00 94.69 183 GLU A N 1
ATOM 1407 C CA . GLU A 1 183 ? -3.755 -3.584 8.382 1.00 94.69 183 GLU A CA 1
ATOM 1408 C C . GLU A 1 183 ? -4.186 -2.149 8.712 1.00 94.69 183 GLU A C 1
ATOM 1410 O O . GLU A 1 183 ? -3.720 -1.558 9.685 1.00 94.69 183 GLU A O 1
ATOM 1415 N N . LYS A 1 184 ? -5.123 -1.588 7.941 1.00 93.88 184 LYS A N 1
ATOM 1416 C CA . LYS A 1 184 ? -5.669 -0.254 8.210 1.00 93.88 184 LYS A CA 1
ATOM 1417 C C . LYS A 1 184 ? -6.354 -0.183 9.577 1.00 93.88 184 LYS A C 1
ATOM 1419 O O . LYS A 1 184 ? -6.140 0.787 10.301 1.00 93.88 184 LYS A O 1
ATOM 1424 N N . LEU A 1 185 ? -7.163 -1.185 9.921 1.00 94.56 185 LEU A N 1
ATOM 1425 C CA . LEU A 1 185 ? -7.833 -1.256 11.222 1.00 94.56 185 LEU A CA 1
ATOM 1426 C C . LEU A 1 185 ? -6.817 -1.394 12.364 1.00 94.56 185 LEU A C 1
ATOM 1428 O O . LEU A 1 185 ? -6.953 -0.695 13.365 1.00 94.56 185 LEU A O 1
ATOM 1432 N N . LEU A 1 186 ? -5.770 -2.211 12.188 1.00 92.62 186 LEU A N 1
ATOM 1433 C CA . LEU A 1 186 ? -4.660 -2.327 13.143 1.00 92.62 186 LEU A CA 1
ATOM 1434 C C . LEU A 1 186 ? -4.012 -0.963 13.397 1.00 92.62 186 LEU A C 1
ATOM 1436 O O . LEU A 1 186 ? -3.852 -0.556 14.545 1.00 92.62 186 LEU A O 1
ATOM 1440 N N . VAL A 1 187 ? -3.671 -0.234 12.330 1.00 91.06 187 VAL A N 1
ATOM 1441 C CA . VAL A 1 187 ? -3.059 1.097 12.437 1.00 91.06 187 VAL A CA 1
ATOM 1442 C C . VAL A 1 187 ? -3.992 2.072 13.147 1.00 91.06 187 VAL A C 1
ATOM 1444 O O . VAL A 1 187 ? -3.541 2.798 14.027 1.00 91.06 187 VAL A O 1
ATOM 1447 N N . ASP A 1 188 ? -5.282 2.090 12.81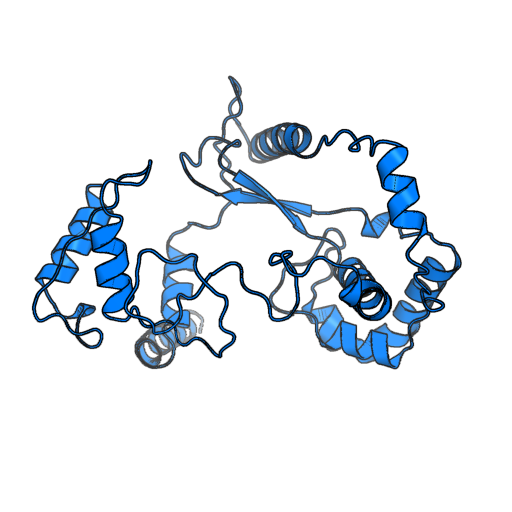0 1.00 89.50 188 ASP A N 1
ATOM 1448 C CA . ASP A 1 188 ? -6.239 3.000 13.446 1.00 89.50 188 ASP A CA 1
ATOM 1449 C C . ASP A 1 188 ? -6.432 2.692 14.953 1.00 89.50 188 ASP A C 1
ATOM 1451 O O . ASP A 1 188 ? -6.680 3.623 15.722 1.00 89.50 188 ASP A O 1
ATOM 1455 N N . HIS A 1 189 ? -6.242 1.438 15.391 1.00 89.12 189 HIS A N 1
ATOM 1456 C CA . HIS A 1 189 ? -6.276 1.028 16.808 1.00 89.12 189 HIS A CA 1
ATOM 1457 C C . HIS A 1 189 ? -4.957 1.277 17.559 1.00 89.12 189 HIS A C 1
ATOM 1459 O O . HIS A 1 189 ? -4.980 1.711 18.709 1.00 89.12 189 HIS A O 1
ATOM 1465 N N . ILE A 1 190 ? -3.807 1.023 16.927 1.00 89.62 190 ILE A N 1
ATOM 1466 C CA . ILE A 1 190 ? -2.479 1.108 17.566 1.00 89.62 190 ILE A CA 1
ATOM 1467 C C . ILE A 1 190 ? -1.952 2.547 17.582 1.00 89.62 190 ILE A C 1
ATOM 1469 O O . ILE A 1 190 ? -1.374 2.995 18.574 1.00 89.62 190 ILE A O 1
ATOM 1473 N N . TYR A 1 191 ? -2.150 3.292 16.489 1.00 88.69 191 TYR A N 1
ATOM 1474 C CA . TYR A 1 191 ? -1.574 4.626 16.307 1.00 88.69 191 TYR A CA 1
ATOM 1475 C C . TYR A 1 191 ? -1.874 5.602 17.461 1.00 88.69 191 TYR A C 1
ATOM 1477 O O . TYR A 1 191 ? -0.951 6.302 17.880 1.00 88.69 191 TYR A O 1
ATOM 1485 N N . PRO A 1 192 ? -3.095 5.664 18.035 1.00 88.50 192 PRO A N 1
ATOM 1486 C CA . PRO A 1 192 ? -3.378 6.536 19.175 1.00 88.50 192 PRO A CA 1
ATOM 1487 C C . PRO A 1 192 ? -2.483 6.295 20.398 1.00 88.50 192 PRO A C 1
ATOM 1489 O O . PRO A 1 192 ? -2.143 7.270 21.069 1.00 88.50 192 PRO A O 1
ATOM 1492 N N . SER A 1 193 ? -2.079 5.046 20.657 1.00 87.12 193 SER A N 1
ATOM 1493 C CA . SER A 1 193 ? -1.207 4.683 21.784 1.00 87.12 193 SER A CA 1
ATOM 1494 C C . SER A 1 193 ? 0.263 5.027 21.535 1.00 87.12 193 SER A C 1
ATOM 1496 O O . SER A 1 193 ? 0.998 5.265 22.487 1.00 87.12 193 SER A O 1
ATOM 1498 N N . VAL A 1 194 ? 0.698 5.086 20.270 1.00 86.69 194 VAL A N 1
ATOM 1499 C CA . VAL A 1 194 ? 2.116 5.294 19.915 1.00 86.69 194 VAL A CA 1
ATOM 1500 C C . VAL A 1 194 ? 2.423 6.677 19.332 1.00 86.69 194 VAL A C 1
ATOM 1502 O O . VAL A 1 194 ? 3.578 7.076 19.250 1.00 86.69 194 VAL A O 1
ATOM 1505 N N . LYS A 1 195 ? 1.421 7.469 18.940 1.00 85.56 195 LYS A N 1
ATOM 1506 C CA . LYS A 1 195 ? 1.657 8.756 18.254 1.00 85.56 195 LYS A CA 1
ATOM 1507 C C . LYS A 1 195 ? 2.536 9.745 19.036 1.00 85.56 195 LYS A C 1
ATOM 1509 O O . LYS A 1 195 ? 3.216 10.549 18.412 1.00 85.56 195 LYS A O 1
ATOM 1514 N N . ASN A 1 196 ? 2.512 9.691 20.371 1.00 83.25 196 ASN A N 1
ATOM 1515 C CA . ASN A 1 196 ? 3.240 10.621 21.241 1.00 83.25 196 ASN A CA 1
ATOM 1516 C C . ASN A 1 196 ? 4.687 10.184 21.517 1.00 83.25 196 ASN A C 1
ATOM 1518 O O . ASN A 1 196 ? 5.462 10.979 22.034 1.00 83.25 196 ASN A O 1
ATOM 1522 N N . ILE A 1 197 ? 5.039 8.934 21.201 1.00 84.56 197 ILE A N 1
ATOM 1523 C CA . ILE A 1 197 ? 6.414 8.425 21.324 1.00 84.56 197 ILE A CA 1
ATOM 1524 C C . ILE A 1 197 ? 7.167 8.497 19.992 1.00 84.56 197 ILE A C 1
ATOM 1526 O O . ILE A 1 197 ? 8.390 8.420 19.961 1.00 84.56 197 ILE A O 1
ATOM 1530 N N . ILE A 1 198 ? 6.447 8.657 18.876 1.00 83.31 198 ILE A N 1
ATOM 1531 C CA . ILE A 1 198 ? 7.063 8.865 17.568 1.00 83.31 198 ILE A CA 1
ATOM 1532 C C . ILE A 1 198 ? 7.723 10.246 17.551 1.00 83.31 198 ILE A C 1
ATOM 1534 O O . ILE A 1 198 ? 7.086 11.250 17.869 1.00 83.31 198 ILE A O 1
ATOM 1538 N N . SER A 1 199 ? 8.987 10.290 17.122 1.00 81.44 199 SER A N 1
ATOM 1539 C CA . SER A 1 199 ? 9.774 11.521 17.023 1.00 81.44 199 SER A CA 1
ATOM 1540 C C . SER A 1 199 ? 9.022 12.651 16.306 1.00 81.44 199 SER A C 1
ATOM 1542 O O . SER A 1 199 ? 8.366 12.455 15.275 1.00 81.44 199 SER A O 1
ATOM 1544 N N . GLU A 1 200 ? 9.160 13.874 16.813 1.00 77.94 200 GLU A N 1
ATOM 1545 C CA . GLU A 1 200 ? 8.667 15.082 16.144 1.00 77.94 200 GLU A CA 1
ATOM 1546 C C . GLU A 1 200 ? 9.321 15.306 14.768 1.00 77.94 200 GLU A C 1
ATOM 1548 O O . GLU A 1 200 ? 8.672 15.831 13.865 1.00 77.94 200 GLU A O 1
ATOM 1553 N N . TYR A 1 201 ? 10.541 14.793 14.572 1.00 77.06 201 TYR A N 1
ATOM 1554 C CA . TYR A 1 201 ? 11.290 14.846 13.311 1.00 77.06 201 TYR A CA 1
ATOM 1555 C C . TYR A 1 201 ? 10.932 13.711 12.338 1.00 77.06 201 TYR A C 1
ATOM 1557 O O . TYR A 1 201 ? 11.496 13.623 11.248 1.00 77.06 201 TYR A O 1
ATOM 1565 N N . GLN A 1 202 ? 9.996 12.823 12.695 1.00 79.44 202 GLN A N 1
ATOM 1566 C CA . GLN A 1 202 ? 9.475 11.830 11.758 1.00 79.44 202 GLN A CA 1
ATOM 1567 C C . GLN A 1 202 ? 8.419 12.481 10.857 1.00 79.44 202 GLN A C 1
ATOM 1569 O O . GLN A 1 202 ? 7.306 12.775 11.296 1.00 79.44 202 GLN A O 1
ATOM 1574 N N . HIS A 1 203 ? 8.759 12.699 9.586 1.00 76.06 203 HIS A N 1
ATOM 1575 C CA . HIS A 1 203 ? 7.868 13.350 8.613 1.00 76.06 203 HIS A CA 1
ATOM 1576 C C . HIS A 1 203 ? 7.187 12.359 7.665 1.00 76.06 203 HIS A C 1
ATOM 1578 O O . HIS A 1 203 ? 6.017 12.524 7.324 1.00 76.06 203 HIS A O 1
ATOM 1584 N N . GLY A 1 204 ? 7.908 11.318 7.242 1.00 78.56 204 GLY A N 1
ATOM 1585 C CA . GLY A 1 204 ? 7.370 10.292 6.354 1.00 78.56 204 GLY A CA 1
ATOM 1586 C C . GLY A 1 204 ? 6.265 9.482 7.031 1.00 78.56 204 GLY A C 1
ATOM 1587 O O . GLY A 1 204 ? 6.393 9.105 8.193 1.00 78.56 204 GLY A O 1
ATOM 1588 N N . PHE A 1 205 ? 5.194 9.193 6.288 1.00 79.88 205 PHE A N 1
ATOM 1589 C CA . PHE A 1 205 ? 4.087 8.321 6.712 1.00 79.88 205 PHE A CA 1
ATOM 1590 C C . PHE A 1 205 ? 3.312 8.787 7.959 1.00 79.88 205 PHE A C 1
ATOM 1592 O O . PHE A 1 205 ? 2.524 8.025 8.516 1.00 79.88 205 PHE A O 1
ATOM 1599 N N . MET A 1 206 ? 3.474 10.047 8.367 1.00 81.00 206 MET A N 1
ATOM 1600 C CA . MET A 1 206 ? 2.754 10.636 9.494 1.00 81.00 206 MET A CA 1
ATOM 1601 C C . MET A 1 206 ? 1.554 11.448 9.006 1.00 81.00 206 MET A C 1
ATOM 1603 O O . MET A 1 206 ? 1.665 12.265 8.090 1.00 81.00 206 MET A O 1
ATOM 1607 N N . LYS A 1 207 ? 0.386 11.249 9.634 1.00 78.06 207 LYS A N 1
ATOM 1608 C CA . LYS A 1 207 ? -0.809 12.054 9.329 1.00 78.06 207 LYS A CA 1
ATOM 1609 C C . LYS A 1 207 ? -0.475 13.538 9.533 1.00 78.06 207 LYS A C 1
ATOM 1611 O O . LYS A 1 207 ? 0.114 13.902 10.545 1.00 78.06 207 LYS A O 1
ATOM 1616 N N . GLN A 1 208 ? -0.876 14.368 8.570 1.00 77.56 208 GLN A N 1
ATOM 1617 C CA . GLN A 1 208 ? -0.692 15.826 8.570 1.00 77.56 208 GLN A CA 1
ATOM 1618 C C . GLN A 1 208 ? 0.766 16.322 8.520 1.00 77.56 208 GLN A C 1
ATOM 1620 O O . GLN A 1 208 ? 0.973 17.522 8.629 1.00 77.56 208 GLN A O 1
ATOM 1625 N N . ARG A 1 209 ? 1.776 15.466 8.304 1.00 74.38 209 ARG A N 1
ATOM 1626 C CA . ARG A 1 209 ? 3.166 15.910 8.085 1.00 74.38 209 ARG A CA 1
ATOM 1627 C C . ARG A 1 209 ? 3.556 15.725 6.617 1.00 74.38 209 ARG A C 1
ATOM 1629 O O . ARG A 1 209 ? 3.202 14.723 6.000 1.00 74.38 209 ARG A O 1
ATOM 1636 N N . SER A 1 210 ? 4.271 16.700 6.057 1.00 71.00 210 SER A N 1
ATOM 1637 C CA . SER A 1 210 ? 4.815 16.651 4.694 1.00 71.00 210 SER A CA 1
ATOM 1638 C C . SER A 1 210 ? 6.333 16.490 4.728 1.00 71.00 210 SER A C 1
ATOM 1640 O O . SER A 1 210 ? 6.988 16.893 5.689 1.00 71.00 210 SER A O 1
ATOM 1642 N N . THR A 1 211 ? 6.895 15.925 3.660 1.00 62.00 211 THR A N 1
ATOM 1643 C CA . THR A 1 211 ? 8.345 15.890 3.413 1.00 62.00 211 THR A CA 1
ATOM 1644 C C . THR A 1 211 ? 8.874 17.200 2.820 1.00 62.00 211 THR A C 1
ATOM 1646 O O . THR A 1 211 ? 10.070 17.317 2.572 1.00 62.00 211 THR A O 1
ATOM 1649 N N . THR A 1 212 ? 7.998 18.171 2.551 1.00 57.09 212 THR A N 1
ATOM 1650 C CA . THR A 1 212 ? 8.355 19.493 2.026 1.00 57.09 212 THR A CA 1
ATOM 1651 C C . THR A 1 212 ? 8.455 20.493 3.177 1.00 57.09 212 THR A C 1
ATOM 1653 O O . THR A 1 212 ? 7.487 20.700 3.905 1.00 57.09 212 THR A O 1
ATOM 1656 N N . LEU A 1 213 ? 9.626 21.109 3.340 1.00 48.22 213 LEU A N 1
ATOM 1657 C CA . LEU A 1 213 ? 9.866 22.199 4.289 1.00 48.22 213 LEU A CA 1
ATOM 1658 C C . LEU A 1 213 ? 9.435 23.533 3.653 1.00 48.22 213 LEU A C 1
ATOM 1660 O O . LEU A 1 213 ? 9.711 23.759 2.477 1.00 48.22 213 LEU A O 1
ATOM 1664 N N . ASN A 1 214 ? 8.773 24.411 4.411 1.00 47.91 214 ASN A N 1
ATOM 1665 C CA . ASN A 1 214 ? 8.300 25.720 3.945 1.00 47.91 214 ASN A CA 1
ATOM 1666 C C . ASN A 1 214 ? 8.999 26.818 4.756 1.00 47.91 214 ASN A C 1
ATOM 1668 O O . ASN A 1 214 ? 8.658 27.024 5.913 1.00 47.91 214 ASN A O 1
ATOM 1672 N N . TYR A 1 215 ? 9.957 27.527 4.157 1.00 44.41 215 TYR A N 1
ATOM 1673 C CA . TYR A 1 215 ? 10.653 28.640 4.809 1.00 44.41 215 TYR A CA 1
ATOM 1674 C C . TYR A 1 215 ? 9.645 29.714 5.255 1.00 44.41 215 TYR A C 1
ATOM 1676 O O . TYR A 1 215 ? 8.846 30.197 4.447 1.00 44.41 215 TYR A O 1
ATOM 1684 N N . GLU A 1 216 ? 9.661 30.087 6.537 1.00 40.62 216 GLU A N 1
ATOM 1685 C CA . GLU A 1 216 ? 8.817 31.168 7.053 1.00 40.62 216 GLU A CA 1
ATOM 1686 C C . GLU A 1 216 ? 9.100 32.504 6.349 1.00 40.62 216 GLU A C 1
ATOM 1688 O O . GLU A 1 216 ? 10.160 32.740 5.775 1.00 40.62 216 GLU A O 1
ATOM 1693 N N . LYS A 1 217 ? 8.122 33.415 6.401 1.00 41.12 217 LYS A N 1
ATOM 1694 C CA . LYS A 1 217 ? 8.123 34.720 5.719 1.00 41.12 217 LYS A CA 1
ATOM 1695 C C . LYS A 1 217 ? 9.249 35.694 6.129 1.00 41.12 217 LYS A C 1
ATOM 1697 O O . LYS A 1 217 ? 9.210 36.842 5.685 1.00 41.12 217 LYS A O 1
ATOM 1702 N N . SER A 1 218 ? 10.266 35.303 6.896 1.00 50.62 218 SER A N 1
ATOM 1703 C CA . SER A 1 218 ? 11.461 36.142 7.052 1.00 50.62 218 SER A CA 1
ATOM 1704 C C . SER A 1 218 ? 12.234 36.193 5.721 1.00 50.62 218 SER A C 1
ATOM 1706 O O . SER A 1 218 ? 12.153 35.284 4.896 1.00 50.62 218 SER A O 1
ATOM 1708 N N . TYR A 1 219 ? 12.887 37.321 5.438 1.00 48.88 219 TYR A N 1
ATOM 1709 C CA . TYR A 1 219 ? 13.720 37.522 4.238 1.00 48.88 219 TYR A CA 1
ATOM 1710 C C . TYR A 1 219 ? 15.131 36.929 4.397 1.00 48.88 219 TYR A C 1
ATOM 1712 O O . TYR A 1 219 ? 16.006 37.164 3.568 1.00 48.88 219 TYR A O 1
ATOM 1720 N N . ASP A 1 220 ? 15.358 36.182 5.473 1.00 56.81 220 ASP A N 1
ATOM 1721 C CA . ASP A 1 220 ? 16.659 35.640 5.811 1.00 56.81 220 ASP A CA 1
ATOM 1722 C C . ASP A 1 220 ? 16.811 34.217 5.257 1.00 56.81 220 ASP A C 1
ATOM 1724 O O . ASP A 1 220 ? 16.296 33.250 5.817 1.00 56.81 220 ASP A O 1
ATOM 1728 N N . LEU A 1 221 ? 17.526 34.100 4.136 1.00 54.44 221 LEU A N 1
ATOM 1729 C CA . LEU A 1 221 ? 17.883 32.822 3.509 1.00 54.44 221 LEU A CA 1
ATOM 1730 C C . LEU A 1 221 ? 19.062 32.118 4.211 1.00 54.44 221 LEU A C 1
ATOM 1732 O O . LEU A 1 221 ? 19.420 31.012 3.808 1.00 54.44 221 LEU A O 1
ATOM 1736 N N . SER A 1 222 ? 19.669 32.732 5.238 1.00 58.25 222 SER A N 1
ATOM 1737 C CA . SER A 1 222 ? 20.753 32.130 6.032 1.00 58.25 222 SER A CA 1
ATOM 1738 C C . SER A 1 222 ? 20.247 31.232 7.171 1.00 58.25 222 SER A C 1
ATOM 1740 O O . SER A 1 222 ? 21.014 30.452 7.739 1.00 58.25 222 SER A O 1
ATOM 1742 N N . GLY A 1 223 ? 18.948 31.301 7.486 1.00 56.16 223 GLY A N 1
ATOM 1743 C CA . GLY A 1 223 ? 18.305 30.511 8.532 1.00 56.16 223 GLY A CA 1
ATOM 1744 C C . GLY A 1 223 ? 17.964 29.072 8.125 1.00 56.16 223 GLY A C 1
ATOM 1745 O O . GLY A 1 223 ? 17.719 28.750 6.961 1.00 56.16 223 GLY A O 1
ATOM 1746 N N . LYS A 1 224 ? 17.897 28.183 9.124 1.00 48.19 224 LYS A N 1
ATOM 1747 C CA . LYS A 1 224 ? 17.429 26.799 8.960 1.00 48.19 224 LYS A CA 1
ATOM 1748 C C . LYS A 1 224 ? 15.918 26.806 8.650 1.00 48.19 224 LYS A C 1
ATOM 1750 O O . LYS A 1 224 ? 15.180 27.456 9.386 1.00 48.19 224 LYS A O 1
ATOM 1755 N N . PRO A 1 225 ? 15.436 26.093 7.615 1.00 47.91 225 PRO A N 1
ATOM 1756 C CA . PRO A 1 225 ? 14.013 26.068 7.278 1.00 47.91 225 PRO A CA 1
ATOM 1757 C C . PRO A 1 225 ? 13.152 25.570 8.447 1.00 47.91 225 PRO A C 1
ATOM 1759 O O . PRO A 1 225 ? 13.402 24.489 8.984 1.00 47.91 225 PRO A O 1
ATOM 1762 N N . THR A 1 226 ? 12.123 26.338 8.808 1.00 42.78 226 THR A N 1
ATOM 1763 C CA . THR A 1 226 ? 11.069 25.961 9.763 1.00 42.78 226 THR A CA 1
ATOM 1764 C C . THR A 1 226 ? 9.867 25.326 9.054 1.00 42.78 226 THR A C 1
ATOM 1766 O O . THR A 1 226 ? 9.726 25.407 7.839 1.00 42.78 226 THR A O 1
ATOM 1769 N N . LEU A 1 227 ? 9.022 24.604 9.797 1.00 40.69 227 LEU A N 1
ATOM 1770 C CA . LEU A 1 227 ? 7.851 23.903 9.262 1.00 40.69 227 LEU A CA 1
ATOM 1771 C C . LEU A 1 227 ? 6.592 24.755 9.473 1.00 40.69 227 LEU A C 1
ATOM 1773 O O . LEU A 1 227 ? 6.270 25.086 10.610 1.00 40.69 227 LEU A O 1
ATOM 1777 N N . VAL A 1 228 ? 5.841 25.040 8.404 1.00 41.97 228 VAL A N 1
ATOM 1778 C CA . VAL A 1 228 ? 4.534 25.714 8.489 1.00 41.97 228 VAL A CA 1
ATOM 1779 C C . VAL A 1 228 ? 3.442 24.809 7.925 1.00 41.97 228 VAL A C 1
ATOM 1781 O O . VAL A 1 228 ? 3.568 24.285 6.819 1.00 41.97 228 VAL A O 1
ATOM 1784 N N . MET A 1 229 ? 2.360 24.639 8.684 1.00 39.66 229 MET A N 1
ATOM 1785 C CA . MET A 1 229 ? 1.203 23.819 8.313 1.00 39.66 229 MET A CA 1
ATOM 1786 C C . MET A 1 229 ? 0.168 24.677 7.565 1.00 39.66 229 MET A C 1
ATOM 1788 O O . MET A 1 229 ? -0.188 25.750 8.049 1.00 39.66 229 MET A O 1
ATOM 1792 N N . GLY A 1 230 ? -0.335 24.221 6.411 1.00 53.78 230 GLY A N 1
ATOM 1793 C CA . GLY A 1 230 ? -1.382 24.921 5.653 1.00 53.78 230 GLY A CA 1
ATOM 1794 C C . GLY A 1 230 ? -1.896 24.143 4.435 1.00 53.78 230 GLY A C 1
ATOM 1795 O O . GLY A 1 230 ? -1.254 23.191 3.987 1.00 53.78 230 GLY A O 1
ATOM 1796 N N . ASP A 1 231 ? -3.046 24.562 3.901 1.00 43.47 231 ASP A N 1
ATOM 1797 C CA . ASP A 1 231 ? -3.668 23.996 2.696 1.00 43.47 231 ASP A CA 1
ATOM 1798 C C . ASP A 1 231 ? -2.969 24.563 1.449 1.00 43.47 231 ASP A C 1
ATOM 1800 O O . ASP A 1 231 ? -3.338 25.606 0.917 1.00 43.47 231 ASP A O 1
ATOM 1804 N N . GLY A 1 232 ? -1.871 23.926 1.039 1.00 44.22 232 GLY A N 1
ATOM 1805 C CA . GLY A 1 232 ? -1.039 24.393 -0.072 1.00 44.22 232 GLY A CA 1
ATOM 1806 C C . GLY A 1 232 ? -1.728 24.279 -1.436 1.00 44.22 232 GLY A C 1
ATOM 1807 O O . GLY A 1 232 ? -2.121 23.185 -1.839 1.00 44.22 232 GLY A O 1
ATOM 1808 N N . ASP A 1 233 ? -1.800 25.388 -2.175 1.00 43.62 233 ASP A N 1
ATOM 1809 C CA . ASP A 1 233 ? -2.319 25.467 -3.550 1.00 43.62 233 ASP A CA 1
ATOM 1810 C C . ASP A 1 233 ? -1.221 25.558 -4.633 1.00 43.62 233 ASP A C 1
ATOM 1812 O O . ASP A 1 233 ? -1.514 25.592 -5.824 1.00 43.62 233 ASP A O 1
ATOM 1816 N N . GLY A 1 234 ? 0.058 25.478 -4.252 1.00 47.12 234 GLY A N 1
ATOM 1817 C CA . GLY A 1 234 ? 1.129 25.062 -5.164 1.00 47.12 234 GLY A CA 1
ATOM 1818 C C . GLY A 1 234 ? 1.592 26.080 -6.211 1.00 47.12 234 GLY A C 1
ATOM 1819 O O . GLY A 1 234 ? 2.240 25.680 -7.177 1.00 47.12 234 GLY A O 1
ATOM 1820 N N . THR A 1 235 ? 1.341 27.377 -6.043 1.00 41.34 235 THR A N 1
ATOM 1821 C CA . THR A 1 235 ? 1.965 28.393 -6.910 1.00 41.34 235 THR A CA 1
ATOM 1822 C C . THR A 1 235 ? 3.406 28.681 -6.481 1.00 41.34 235 THR A C 1
ATOM 1824 O O . THR A 1 235 ? 3.660 29.053 -5.334 1.00 41.34 235 THR A O 1
ATOM 1827 N N . VAL A 1 236 ? 4.361 28.523 -7.408 1.00 47.91 236 VAL A N 1
ATOM 1828 C CA . VAL A 1 236 ? 5.762 28.945 -7.239 1.00 47.91 236 VAL A CA 1
ATOM 1829 C C . VAL A 1 236 ? 5.753 30.457 -7.032 1.00 47.91 236 VAL A C 1
ATOM 1831 O O . VAL A 1 236 ? 5.580 31.224 -7.974 1.00 47.91 236 VAL A O 1
ATOM 1834 N N . ASN A 1 237 ? 5.868 30.905 -5.785 1.00 51.78 237 ASN A N 1
ATOM 1835 C CA . ASN A 1 237 ? 5.929 32.332 -5.512 1.00 51.78 237 ASN A CA 1
ATOM 1836 C C . ASN A 1 237 ? 7.307 32.873 -5.939 1.00 51.78 237 ASN A C 1
ATOM 1838 O O . ASN A 1 237 ? 8.281 32.132 -6.077 1.00 51.78 237 ASN A O 1
ATOM 1842 N N . ARG A 1 238 ? 7.404 34.190 -6.119 1.00 50.03 238 ARG A N 1
ATOM 1843 C CA . ARG A 1 238 ? 8.650 34.901 -6.444 1.00 50.03 238 ARG A CA 1
ATOM 1844 C C . ARG A 1 238 ? 9.850 34.492 -5.563 1.00 50.03 238 ARG A C 1
ATOM 1846 O O . ARG A 1 238 ? 10.969 34.474 -6.056 1.00 50.03 238 ARG A O 1
ATOM 1853 N N . ARG A 1 239 ? 9.626 34.079 -4.307 1.00 52.91 239 ARG A N 1
ATOM 1854 C CA . ARG A 1 239 ? 10.691 33.594 -3.412 1.00 52.91 239 ARG A CA 1
ATOM 1855 C C . ARG A 1 239 ? 11.199 32.199 -3.765 1.00 52.91 239 ARG A C 1
ATOM 1857 O O . ARG A 1 239 ? 12.375 31.933 -3.564 1.00 52.91 239 ARG A O 1
ATOM 1864 N N . SER A 1 240 ? 10.359 31.303 -4.285 1.00 57.19 240 SER A N 1
ATOM 1865 C CA . SER A 1 240 ? 10.822 30.007 -4.799 1.00 57.19 240 SER A CA 1
ATOM 1866 C C . SER A 1 240 ? 11.764 30.195 -5.990 1.00 57.19 240 SER A C 1
ATOM 1868 O O . SER A 1 240 ? 12.767 29.495 -6.079 1.00 57.19 240 SER A O 1
ATOM 1870 N N . LEU A 1 241 ? 11.492 31.183 -6.853 1.00 58.09 241 LEU A N 1
ATOM 1871 C CA . LEU A 1 241 ? 12.405 31.583 -7.928 1.00 58.09 241 LEU A CA 1
ATOM 1872 C C . LEU A 1 241 ? 13.720 32.155 -7.370 1.00 58.09 241 LEU A C 1
ATOM 1874 O O . LEU A 1 241 ? 14.788 31.699 -7.767 1.00 58.09 241 LEU A O 1
ATOM 1878 N N . GLU A 1 242 ? 13.651 33.081 -6.409 1.00 60.50 242 GLU A N 1
ATOM 1879 C CA . GLU A 1 242 ? 14.833 33.665 -5.748 1.00 60.50 242 GLU A CA 1
ATOM 1880 C C . GLU A 1 242 ? 15.680 32.594 -5.020 1.00 60.50 242 GLU A C 1
ATOM 1882 O O . GLU A 1 242 ? 16.909 32.619 -5.079 1.00 60.50 242 GLU A O 1
ATOM 1887 N N . ALA A 1 243 ? 15.048 31.591 -4.400 1.00 62.66 243 ALA A N 1
ATOM 1888 C CA . ALA A 1 243 ? 15.734 30.459 -3.774 1.00 62.66 243 ALA A CA 1
ATOM 1889 C C . ALA A 1 243 ? 16.387 29.529 -4.811 1.00 62.66 243 ALA A C 1
ATOM 1891 O O . ALA A 1 243 ? 17.537 29.125 -4.635 1.00 62.66 243 ALA A O 1
ATOM 1892 N N . CYS A 1 244 ? 15.700 29.220 -5.917 1.00 59.62 244 CYS A N 1
ATOM 1893 C CA . CYS A 1 244 ? 16.287 28.463 -7.026 1.00 59.62 244 CYS A CA 1
ATOM 1894 C C . CYS A 1 244 ? 17.486 29.194 -7.650 1.00 59.62 244 CYS A C 1
ATOM 1896 O O . CYS A 1 244 ? 18.477 28.546 -7.979 1.00 59.62 244 CYS A O 1
ATOM 1898 N N . GLN A 1 245 ? 17.426 30.524 -7.776 1.00 65.75 245 GLN A N 1
ATOM 1899 C CA . GLN A 1 245 ? 18.551 31.346 -8.229 1.00 65.75 245 GLN A CA 1
ATOM 1900 C C . GLN A 1 245 ? 19.727 31.295 -7.244 1.00 65.75 245 GLN A C 1
ATOM 1902 O O . GLN A 1 245 ? 20.861 31.090 -7.671 1.00 65.75 245 GLN A O 1
ATOM 1907 N N . TYR A 1 246 ? 19.474 31.430 -5.936 1.00 67.94 246 TYR A N 1
ATOM 1908 C CA . TYR A 1 246 ? 20.525 31.410 -4.910 1.00 67.94 246 TYR A CA 1
ATOM 1909 C C . TYR A 1 246 ? 21.259 30.060 -4.836 1.00 67.94 246 TYR A C 1
ATOM 1911 O O . TYR A 1 246 ? 22.475 30.018 -4.656 1.00 67.94 246 TYR A O 1
ATOM 1919 N N . TRP A 1 247 ? 20.534 28.948 -4.991 1.00 62.47 247 TRP A N 1
ATOM 1920 C CA . TRP A 1 247 ? 21.087 27.588 -4.895 1.00 62.47 247 TRP A CA 1
ATOM 1921 C C . TRP A 1 247 ? 21.591 27.042 -6.241 1.00 62.47 247 TRP A C 1
ATOM 1923 O O . TRP A 1 247 ? 22.080 25.908 -6.312 1.00 62.47 247 TRP A O 1
ATOM 1933 N N . ASN A 1 248 ? 21.495 27.837 -7.309 1.00 63.88 248 ASN A N 1
ATOM 1934 C CA . ASN A 1 248 ? 22.011 27.475 -8.619 1.00 63.88 248 ASN A CA 1
ATOM 1935 C C . ASN A 1 248 ? 23.534 27.253 -8.553 1.00 63.88 248 ASN A C 1
ATOM 1937 O O . ASN A 1 248 ? 24.274 28.066 -8.004 1.00 63.88 248 ASN A O 1
ATOM 1941 N N . GLY A 1 249 ? 24.007 26.124 -9.084 1.00 63.06 249 GLY A N 1
ATOM 1942 C CA . GLY A 1 249 ? 25.424 25.738 -9.049 1.00 63.06 249 GLY A CA 1
ATOM 1943 C C . GLY A 1 249 ? 25.934 25.173 -7.714 1.00 63.06 249 GLY A C 1
ATOM 1944 O O . GLY A 1 249 ? 27.072 24.714 -7.665 1.00 63.06 249 GLY A O 1
ATOM 1945 N N . GLN A 1 250 ? 25.118 25.139 -6.651 1.00 64.81 250 GLN A N 1
ATOM 1946 C CA . GLN A 1 250 ? 25.507 24.551 -5.356 1.00 64.81 250 GLN A CA 1
ATOM 1947 C C . GLN A 1 250 ? 25.090 23.078 -5.192 1.00 64.81 250 GLN A C 1
ATOM 1949 O O . GLN A 1 250 ? 25.441 22.431 -4.206 1.00 64.81 250 GLN A O 1
ATOM 1954 N N . GLN A 1 251 ? 24.337 22.524 -6.146 1.00 59.66 251 GLN A N 1
ATOM 1955 C CA . GLN A 1 251 ? 23.846 21.146 -6.102 1.00 59.66 251 GLN A CA 1
ATOM 1956 C C . GLN A 1 251 ? 24.658 20.207 -7.003 1.00 59.66 251 GLN A C 1
ATOM 1958 O O . GLN A 1 251 ? 25.171 20.595 -8.047 1.00 59.66 251 GLN A O 1
ATOM 1963 N N . LYS A 1 252 ? 24.727 18.925 -6.614 1.00 57.78 252 LYS A N 1
ATOM 1964 C CA . LYS A 1 252 ? 25.449 17.868 -7.352 1.00 57.78 252 LYS A CA 1
ATOM 1965 C C . LYS A 1 252 ? 24.855 17.576 -8.743 1.00 57.78 252 LYS A C 1
ATOM 1967 O O . LYS A 1 252 ? 25.537 17.001 -9.583 1.00 57.78 252 LYS A O 1
ATOM 1972 N N . GLN A 1 253 ? 23.589 17.929 -8.967 1.00 53.34 253 GLN A N 1
ATOM 1973 C CA . GLN A 1 253 ? 22.893 17.846 -10.255 1.00 53.34 253 GLN A CA 1
ATOM 1974 C C . GLN A 1 253 ? 22.738 19.279 -10.794 1.00 53.34 253 GLN A C 1
ATOM 1976 O O . GLN A 1 253 ? 22.301 20.141 -10.028 1.00 53.34 253 GLN A O 1
ATOM 1981 N N . PRO A 1 254 ? 23.087 19.562 -12.060 1.00 56.28 254 PRO A N 1
ATOM 1982 C CA . PRO A 1 254 ? 22.964 20.906 -12.612 1.00 56.28 254 PRO A CA 1
ATOM 1983 C C . PRO A 1 254 ? 21.488 21.309 -12.714 1.00 56.28 254 PRO A C 1
ATOM 1985 O O . PRO A 1 254 ? 20.670 20.591 -13.286 1.00 56.28 254 PRO A O 1
ATOM 1988 N N . VAL A 1 255 ? 21.146 22.466 -12.146 1.00 53.81 255 VAL A N 1
ATOM 1989 C CA . VAL A 1 255 ? 19.820 23.078 -12.282 1.00 53.81 255 VAL A CA 1
ATOM 1990 C C . VAL A 1 255 ? 19.910 24.132 -13.379 1.00 53.81 255 VAL A C 1
ATOM 1992 O O . VAL A 1 255 ? 20.690 25.073 -13.279 1.00 53.81 255 VAL A O 1
ATOM 1995 N N . HIS A 1 256 ? 19.119 23.980 -14.439 1.00 62.06 256 HIS A N 1
ATOM 1996 C CA . HIS A 1 256 ? 19.067 24.946 -15.533 1.00 62.06 256 HIS A CA 1
ATOM 1997 C C . HIS A 1 256 ? 17.874 25.880 -15.333 1.00 62.06 256 HIS A C 1
ATOM 1999 O O . HIS A 1 256 ? 16.724 25.446 -15.382 1.00 62.06 256 HIS A O 1
ATOM 2005 N N . LEU A 1 257 ? 18.152 27.163 -15.104 1.00 62.97 257 LEU A N 1
ATOM 2006 C CA . LEU A 1 257 ? 17.135 28.204 -14.987 1.00 62.97 257 LEU A CA 1
ATOM 2007 C C . LEU A 1 257 ? 17.073 29.009 -16.289 1.00 62.97 257 LEU A C 1
ATOM 2009 O O . LEU A 1 257 ? 18.092 29.525 -16.746 1.00 62.97 257 LEU A O 1
ATOM 2013 N N . GLN A 1 258 ? 15.879 29.142 -16.864 1.00 68.88 258 GLN A N 1
ATOM 2014 C CA . GLN A 1 258 ? 15.619 30.040 -17.986 1.00 68.88 258 GLN A CA 1
ATOM 2015 C C . GLN A 1 258 ? 14.349 30.837 -17.710 1.00 68.88 258 GLN A C 1
ATOM 2017 O O . GLN A 1 258 ? 13.269 30.271 -17.545 1.00 68.88 258 GLN A O 1
ATOM 2022 N N . GLU A 1 259 ? 14.490 32.156 -17.658 1.00 67.75 259 GLU A N 1
ATOM 2023 C CA . GLU A 1 259 ? 13.376 33.069 -17.430 1.00 67.75 259 GLU A CA 1
ATOM 2024 C C . GLU A 1 259 ? 12.719 33.468 -18.753 1.00 67.75 259 GLU A C 1
ATOM 2026 O O . GLU A 1 259 ? 13.398 33.682 -19.759 1.00 67.75 2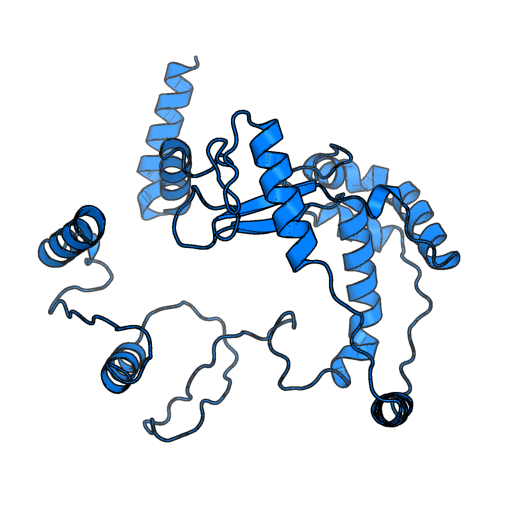59 GLU A O 1
ATOM 2031 N N . PHE A 1 260 ? 11.390 33.596 -18.739 1.00 72.56 260 PHE A N 1
ATOM 2032 C CA . PHE A 1 260 ? 10.589 34.062 -19.874 1.00 72.56 260 PHE A CA 1
ATOM 2033 C C . PHE A 1 260 ? 9.854 35.350 -19.485 1.00 72.56 260 PHE A C 1
ATOM 2035 O O . PHE A 1 260 ? 8.739 35.290 -18.958 1.00 72.56 260 PHE A O 1
ATOM 2042 N N . PRO A 1 261 ? 10.467 36.526 -19.709 1.00 65.38 261 PRO A N 1
ATOM 2043 C CA . PRO A 1 261 ? 9.865 37.802 -19.344 1.00 65.38 261 PRO A CA 1
ATOM 2044 C C . PRO A 1 261 ? 8.505 37.995 -20.028 1.00 65.38 261 PRO A C 1
ATOM 2046 O O . PRO A 1 261 ? 8.379 37.814 -21.238 1.00 65.38 261 PRO A O 1
ATOM 2049 N N . GLY A 1 262 ? 7.481 38.360 -19.252 1.00 65.50 262 GLY A N 1
ATOM 2050 C CA . GLY A 1 262 ? 6.125 38.606 -19.759 1.00 65.50 262 GLY A CA 1
ATOM 2051 C C . GLY A 1 262 ? 5.259 37.357 -19.977 1.00 65.50 262 GLY A C 1
ATOM 2052 O O . GLY A 1 262 ? 4.118 37.490 -20.416 1.00 65.50 262 GLY A O 1
ATOM 2053 N N . ALA A 1 263 ? 5.752 36.153 -19.664 1.00 65.75 263 ALA A N 1
ATOM 2054 C CA . ALA A 1 263 ? 4.935 34.941 -19.647 1.00 65.75 263 ALA A CA 1
ATOM 2055 C C . ALA A 1 263 ? 4.216 34.803 -18.293 1.00 65.75 263 ALA A C 1
ATOM 2057 O O . ALA A 1 263 ? 4.793 34.330 -17.317 1.00 65.75 263 ALA A O 1
ATOM 2058 N N . ASP A 1 264 ? 2.955 35.230 -18.226 1.00 63.47 264 ASP A N 1
ATOM 2059 C CA . ASP A 1 264 ? 2.094 34.973 -17.065 1.00 63.47 264 ASP A CA 1
ATOM 2060 C C . ASP A 1 264 ? 1.621 33.505 -17.031 1.00 63.47 264 ASP A C 1
ATOM 2062 O O . ASP A 1 264 ? 1.451 32.871 -18.078 1.00 63.47 264 ASP A O 1
ATOM 2066 N N . HIS A 1 265 ? 1.358 32.969 -15.835 1.00 53.38 265 HIS A N 1
ATOM 2067 C CA . HIS A 1 265 ? 0.896 31.594 -15.610 1.00 53.38 265 HIS A CA 1
ATOM 2068 C C . HIS A 1 265 ? -0.358 31.246 -16.422 1.00 53.38 265 HIS A C 1
ATOM 2070 O O . HIS A 1 265 ? -0.491 30.112 -16.882 1.00 53.38 265 HIS A O 1
ATOM 2076 N N . MET A 1 266 ? -1.249 32.216 -16.649 1.00 58.41 266 MET A N 1
ATOM 2077 C CA . MET A 1 266 ? -2.479 32.010 -17.420 1.00 58.41 266 MET A CA 1
ATOM 2078 C C . MET A 1 266 ? -2.253 31.986 -18.941 1.00 58.41 266 MET A C 1
ATOM 2080 O O . MET A 1 266 ? -3.109 31.503 -19.679 1.00 58.41 266 MET A O 1
ATOM 2084 N N . GLN A 1 267 ? -1.111 32.489 -19.422 1.00 59.47 267 GLN A N 1
ATOM 2085 C CA . GLN A 1 267 ? -0.769 32.627 -20.849 1.00 59.47 267 GLN A CA 1
ATOM 2086 C C . GLN A 1 267 ? 0.483 31.820 -21.236 1.00 59.47 267 GLN A C 1
ATOM 2088 O O . GLN A 1 267 ? 0.950 31.886 -22.372 1.00 59.47 267 GLN A O 1
ATOM 2093 N N . ILE A 1 268 ? 1.025 31.026 -20.310 1.00 64.12 268 ILE A N 1
ATOM 2094 C CA . ILE A 1 268 ? 2.293 30.306 -20.477 1.00 64.12 268 ILE A CA 1
ATOM 2095 C C . ILE A 1 268 ? 2.283 29.337 -21.670 1.00 64.12 268 ILE A C 1
ATOM 2097 O O . ILE A 1 268 ? 3.286 29.207 -22.364 1.00 64.12 268 ILE A O 1
ATOM 2101 N N . LEU A 1 269 ? 1.133 28.719 -21.961 1.00 64.06 269 LEU A N 1
ATOM 2102 C CA . LEU A 1 269 ? 0.946 27.816 -23.106 1.00 64.06 269 LEU A CA 1
ATOM 2103 C C . LEU A 1 269 ? 0.667 28.550 -24.428 1.00 64.06 269 LEU A C 1
ATOM 2105 O O . LEU A 1 269 ? 0.706 27.933 -25.489 1.00 64.06 269 LEU A O 1
ATOM 2109 N N . ALA A 1 270 ? 0.384 29.852 -24.374 1.00 70.44 270 ALA A N 1
ATOM 2110 C CA . ALA A 1 270 ? 0.217 30.711 -25.545 1.00 70.44 270 ALA A CA 1
ATOM 2111 C C . ALA A 1 270 ? 1.507 31.480 -25.891 1.00 70.44 270 ALA A C 1
ATOM 2113 O O . ALA A 1 270 ? 1.630 32.030 -26.986 1.00 70.44 270 ALA A O 1
ATOM 2114 N N . ASN A 1 271 ? 2.489 31.509 -24.984 1.00 78.31 271 ASN A N 1
ATOM 2115 C CA . ASN A 1 271 ? 3.774 32.149 -25.224 1.00 78.31 271 ASN A CA 1
ATOM 2116 C C . ASN A 1 271 ? 4.651 31.268 -26.132 1.00 78.31 271 ASN A C 1
ATOM 2118 O O . ASN A 1 271 ? 5.149 30.217 -25.725 1.00 78.31 271 ASN A O 1
ATOM 2122 N N . LEU A 1 272 ? 4.862 31.721 -27.371 1.00 78.56 272 LEU A N 1
ATOM 2123 C CA . LEU A 1 272 ? 5.619 30.989 -28.392 1.00 78.56 272 LEU A CA 1
ATOM 2124 C C . LEU A 1 272 ? 7.060 30.665 -27.965 1.00 78.56 272 LEU A C 1
ATOM 2126 O O . LEU A 1 272 ? 7.559 29.599 -28.311 1.00 78.56 272 LEU A O 1
ATOM 2130 N N . ALA A 1 273 ? 7.714 31.533 -27.186 1.00 77.06 273 ALA A N 1
ATOM 2131 C CA . ALA A 1 273 ? 9.077 31.293 -26.709 1.00 77.06 273 ALA A CA 1
ATOM 2132 C C . ALA A 1 273 ? 9.126 30.186 -25.642 1.00 77.06 273 ALA A C 1
ATOM 2134 O O . ALA A 1 273 ? 10.050 29.371 -25.635 1.00 77.06 273 ALA A O 1
ATOM 2135 N N . VAL A 1 274 ? 8.107 30.121 -24.779 1.00 75.25 274 VAL A N 1
ATOM 2136 C CA . VAL A 1 274 ? 7.962 29.035 -23.800 1.00 75.25 274 VAL A CA 1
ATOM 2137 C C . VAL A 1 274 ? 7.688 27.713 -24.518 1.00 75.25 274 VAL A C 1
ATOM 2139 O O . VAL A 1 274 ? 8.343 26.711 -24.234 1.00 75.25 274 VAL A O 1
ATOM 2142 N N . MET A 1 275 ? 6.772 27.714 -25.490 1.00 76.69 275 MET A N 1
ATOM 2143 C CA . MET A 1 275 ? 6.437 26.520 -26.271 1.00 76.69 275 MET A CA 1
ATOM 2144 C C . MET A 1 275 ? 7.632 26.003 -27.084 1.00 76.69 275 MET A C 1
ATOM 2146 O O . MET A 1 275 ? 7.890 24.801 -27.072 1.00 76.69 275 MET A O 1
ATOM 2150 N N . ASP A 1 276 ? 8.409 26.887 -27.719 1.00 78.25 276 ASP A N 1
ATOM 2151 C CA . ASP A 1 276 ? 9.628 26.512 -28.451 1.00 78.25 276 ASP A CA 1
ATOM 2152 C C . ASP A 1 276 ? 10.685 25.884 -27.526 1.00 78.25 276 ASP A C 1
ATOM 2154 O O . ASP A 1 276 ? 11.295 24.870 -27.874 1.00 78.25 276 ASP A O 1
ATOM 2158 N N . ARG A 1 277 ? 10.861 26.409 -26.301 1.00 75.94 277 ARG A N 1
ATOM 2159 C CA . ARG A 1 277 ? 11.776 25.794 -25.326 1.00 75.94 277 ARG A CA 1
ATOM 2160 C C . ARG A 1 277 ? 11.282 24.433 -24.850 1.00 75.94 277 ARG A C 1
ATOM 2162 O O . ARG A 1 277 ? 12.089 23.509 -24.787 1.00 75.94 277 ARG A O 1
ATOM 2169 N N . ILE A 1 278 ? 9.990 24.292 -24.547 1.00 69.31 278 ILE A N 1
ATOM 2170 C CA . ILE A 1 278 ? 9.400 23.003 -24.148 1.00 69.31 278 ILE A CA 1
ATOM 2171 C C . ILE A 1 278 ? 9.630 21.959 -25.247 1.00 69.31 278 ILE A C 1
ATOM 2173 O O . ILE A 1 278 ? 10.066 20.848 -24.954 1.00 69.31 278 ILE A O 1
ATOM 2177 N N . VAL A 1 279 ? 9.395 22.320 -26.511 1.00 71.69 279 VAL A N 1
ATOM 2178 C CA . VAL A 1 279 ? 9.623 21.431 -27.659 1.00 71.69 279 VAL A CA 1
ATOM 2179 C C . VAL A 1 279 ? 11.103 21.067 -27.793 1.00 71.69 279 VAL A C 1
ATOM 2181 O O . VAL A 1 279 ? 11.417 19.891 -27.968 1.00 71.69 279 VAL A O 1
ATOM 2184 N N . LYS A 1 280 ? 12.018 22.033 -27.657 1.00 69.50 280 LYS A N 1
ATOM 2185 C CA . LYS A 1 280 ? 13.464 21.773 -27.742 1.00 69.50 280 LYS A CA 1
ATOM 2186 C C . LYS A 1 280 ? 13.967 20.830 -26.650 1.00 69.50 280 LYS A C 1
ATOM 2188 O O . LYS A 1 280 ? 14.695 19.899 -26.970 1.00 69.50 280 LYS A O 1
ATOM 2193 N N . VAL A 1 281 ? 13.549 21.037 -25.401 1.00 63.06 281 VAL A N 1
ATOM 2194 C CA . VAL A 1 281 ? 13.926 20.161 -24.277 1.00 63.06 281 VAL A CA 1
ATOM 2195 C C . VAL A 1 281 ? 13.348 18.759 -24.461 1.00 63.06 281 VAL A C 1
ATOM 2197 O O . VAL A 1 281 ? 14.040 17.785 -24.234 1.00 63.06 281 VAL A O 1
ATOM 2200 N N . LEU A 1 282 ? 12.095 18.628 -24.904 1.00 52.12 282 LEU A N 1
ATOM 2201 C CA . LEU A 1 282 ? 11.459 17.311 -25.039 1.00 52.12 282 LEU A CA 1
ATOM 2202 C C . LEU A 1 282 ? 11.969 16.479 -26.223 1.00 52.12 282 LEU A C 1
ATOM 2204 O O . LEU A 1 282 ? 11.764 15.265 -26.228 1.00 52.12 282 LEU A O 1
ATOM 2208 N N . LEU A 1 283 ? 12.532 17.118 -27.250 1.00 52.75 283 LEU A N 1
ATOM 2209 C CA . LEU A 1 283 ? 12.950 16.446 -28.483 1.00 52.75 283 LEU A CA 1
ATOM 2210 C C . LEU A 1 283 ? 14.467 16.275 -28.613 1.00 52.75 283 LEU A C 1
ATOM 2212 O O . LEU A 1 283 ? 14.891 15.398 -29.365 1.00 52.75 283 LEU A O 1
ATOM 2216 N N . PHE A 1 284 ? 15.271 17.101 -27.939 1.00 51.38 284 PHE A N 1
ATOM 2217 C CA . PHE A 1 284 ? 16.714 17.181 -28.192 1.00 51.38 284 PHE A CA 1
ATOM 2218 C C . PHE A 1 284 ? 17.599 17.165 -26.932 1.00 51.38 284 PHE A C 1
ATOM 2220 O O . PHE A 1 284 ? 18.820 17.148 -27.081 1.00 51.38 284 PHE A O 1
ATOM 2227 N N . GLU A 1 285 ? 17.019 17.136 -25.728 1.00 47.41 285 GLU A N 1
ATOM 2228 C CA . GLU A 1 285 ? 17.704 16.872 -24.446 1.00 47.41 285 GLU A CA 1
ATOM 2229 C C . GLU A 1 285 ? 17.137 15.588 -23.809 1.00 47.41 285 GLU A C 1
ATOM 2231 O O . GLU A 1 285 ? 17.940 14.808 -23.246 1.00 47.41 285 GLU A O 1
#

pLDDT: mean 77.32, std 17.22, range [39.19, 98.56]

Radius of gyration: 25.23 Å; chains: 1; bounding box: 49×56×63 Å

Foldseek 3Di:
DVVVVVVVLVVVQVVCCVVPVVSVVVVVVVPVPPDDQDQFADEDPDTHPGNVSSVVSLVVVQVVVPPDDDPPDPPVVVVVVVVQPQDFPLDADDLVLQLVLLLPDDQPDAAWPVRDGSVCSNVCSNVVSVVLSVVLRVCSVVVHDDPLQVDWDWDWDAQDDDSRYSNRTDIDTHGGPSSVSSVVSVCVRRCVRCVVVPDPPPQPPDPQHHPDFDAPPDPDPVDDTDHDGDDDPDDCDPVVVVVCVVCQPVDPDHDDDDDDPPCDPVCLCVPPVNVVVVVCVVPPD

Secondary structure (DSSP, 8-state):
-HHHHHHHHHHHHHHTTTT-HHHHHHHHHHHTTTTSPPSS-EETTEE-SSHHHHHHHHHHHHHHHH-PPP----HHHHHHHTT----PPP----HHHHHHHHHTS-TTSPP-TT---HHHHHHTHHHHHHHHHHHHHHHHHHT---GGGG-EEEEEEE-SS-TTBGGGEEEEEEE-HHHHHHHHHHHHHHHHHHTTTS-TT--TT-TT--S-----S-S-TTSPPPP----------HHHHHHHHHTTTSSSS-------TT--TTTTTT-HHHHHHHHHHHHH-